Protein AF-V7FA63-F1 (afdb_monomer_lite)

Secondary structure (DSSP, 8-state):
-----TTSSHHHHHHHHHHHHHHT----S----TT-EEEEEGGGEE-TTS-B--TTS--HHHHHHHHHHH-TT--GGG-HHHHHHHH---SSHHHHHH-SGGG--SSS-HHHHHHHHTT-GGGSTTPPPTT--HHHHHHHHTT-----STT-TT--HHHHHHHHHHHHHHHHHHHHHHHHH-----B-TTSPBPTTSEEEEEEEETTEEEEEEEE-HHHHHHHHHTT-SEEEEEE-SSS-SEEEGGGGGGSHHHHTTSS-HHHHHHHHHHTTSPP-SPPPPPPPP-

Foldseek 3Di:
DDDDDPPPVVVVVVVVVVVVVVVPPDPPPDPFDFLDKDKDFQQQEAAPLLFGLACPTADQLLVQLLVCVVPVPDDLVRTSLLVCLLQQADQFSCCSLPNDPVVPPDDDDPPVCVVVVVVLPRNHGADDALQFDPVLVVCVVVVNHSDDDSRHNPDDPVSSNVRSVVSSVLLVVLLVVCVPPNQDFDQPPVSHGDLSAFEWAWEDDPPDIHTHTPHDPSNSSSCNNVPHRMDIHGQDPPGRSYHYLVCSCVRPCNVVVVDPSVSNSVSSCSSVDDDPHRRGGDDDDD

Structure (mmCIF, N/CA/C/O backbone):
data_AF-V7FA63-F1
#
_entry.id   AF-V7FA63-F1
#
loop_
_atom_site.group_PDB
_atom_site.id
_atom_site.type_symbol
_atom_site.label_atom_id
_atom_site.label_alt_id
_atom_site.label_comp_id
_atom_site.label_asym_id
_atom_site.label_entity_id
_atom_site.label_seq_id
_atom_site.pdbx_PDB_ins_code
_atom_site.Cartn_x
_atom_site.Cartn_y
_atom_site.Cartn_z
_atom_site.occupancy
_atom_site.B_iso_or_equiv
_atom_site.auth_seq_id
_atom_site.auth_comp_id
_atom_site.auth_asym_id
_atom_site.auth_atom_id
_atom_site.pdbx_PDB_model_num
ATOM 1 N N . MET A 1 1 ? 18.016 39.736 -41.577 1.00 34.84 1 MET A N 1
ATOM 2 C CA . MET A 1 1 ? 17.242 38.739 -42.343 1.00 34.84 1 MET A CA 1
ATOM 3 C C . MET A 1 1 ? 17.633 37.371 -41.789 1.00 34.84 1 MET A C 1
ATOM 5 O O . MET A 1 1 ? 18.618 36.807 -42.231 1.00 34.84 1 MET A O 1
ATOM 9 N N . TYR A 1 2 ? 16.975 36.926 -40.715 1.00 25.23 2 TYR A N 1
ATOM 10 C CA . TYR A 1 2 ? 17.249 35.639 -40.060 1.00 25.23 2 TYR A CA 1
ATOM 11 C C . TYR A 1 2 ? 16.030 34.741 -40.266 1.00 25.23 2 TYR A C 1
ATOM 13 O O . TYR A 1 2 ? 14.954 35.033 -39.744 1.00 25.23 2 TYR A O 1
ATOM 21 N N . SER A 1 3 ? 16.186 33.692 -41.073 1.00 27.16 3 SER A N 1
ATOM 22 C CA . SER A 1 3 ? 15.184 32.647 -41.259 1.00 27.16 3 SER A CA 1
ATOM 23 C C . SER A 1 3 ? 15.263 31.669 -40.089 1.00 27.16 3 SER A C 1
ATOM 25 O O . SER A 1 3 ? 16.241 30.934 -39.959 1.00 27.16 3 SER A O 1
ATOM 27 N N . TRP A 1 4 ? 14.235 31.651 -39.248 1.00 30.05 4 TRP A N 1
ATOM 28 C CA . TRP A 1 4 ? 14.017 30.561 -38.303 1.00 30.05 4 TRP A CA 1
ATOM 29 C C . TRP A 1 4 ? 13.396 29.380 -39.051 1.00 30.05 4 TRP A C 1
ATOM 31 O O . TRP A 1 4 ? 12.338 29.507 -39.671 1.00 30.05 4 TRP A O 1
ATOM 41 N N . SER A 1 5 ? 14.095 28.247 -39.031 1.00 32.41 5 SER A N 1
ATOM 42 C CA . SER A 1 5 ? 13.665 26.980 -39.609 1.00 32.41 5 SER A CA 1
ATOM 43 C C . SER A 1 5 ? 12.439 26.436 -38.866 1.00 32.41 5 SER A C 1
ATOM 45 O O . SER A 1 5 ? 12.397 26.354 -37.640 1.00 32.41 5 SER A O 1
ATOM 47 N N . ARG A 1 6 ? 11.424 26.041 -39.640 1.00 34.53 6 ARG A N 1
ATOM 48 C CA . ARG A 1 6 ? 10.152 25.438 -39.200 1.00 34.53 6 ARG A CA 1
ATOM 49 C C . ARG A 1 6 ? 10.274 23.968 -38.755 1.00 34.53 6 ARG A C 1
ATOM 51 O O . ARG A 1 6 ? 9.263 23.293 -38.621 1.00 34.53 6 ARG A O 1
ATOM 58 N N . GLU A 1 7 ? 11.479 23.456 -38.522 1.00 35.56 7 GLU A N 1
ATOM 59 C CA . GLU A 1 7 ? 11.703 22.014 -38.315 1.00 35.56 7 GLU A CA 1
ATOM 60 C C . GLU A 1 7 ? 11.683 21.570 -36.844 1.00 35.56 7 GLU A C 1
ATOM 62 O O . GLU A 1 7 ? 11.597 20.378 -36.570 1.00 35.56 7 GLU A O 1
ATOM 67 N N . TYR A 1 8 ? 11.686 22.489 -35.872 1.00 32.47 8 TYR A N 1
ATOM 68 C CA . TYR A 1 8 ? 11.732 22.102 -34.452 1.00 32.47 8 TYR A CA 1
ATOM 69 C C . TYR A 1 8 ? 10.356 21.860 -33.807 1.00 32.47 8 TYR A C 1
ATOM 71 O O . TYR A 1 8 ? 10.262 21.183 -32.782 1.00 32.47 8 TYR A O 1
ATOM 79 N N . THR A 1 9 ? 9.271 22.374 -34.395 1.00 35.75 9 THR A N 1
ATOM 80 C CA . THR A 1 9 ? 7.926 22.303 -33.798 1.00 35.75 9 THR A CA 1
ATOM 81 C C . THR A 1 9 ? 7.161 21.021 -34.128 1.00 35.75 9 THR A C 1
ATOM 83 O O . THR A 1 9 ? 6.231 20.696 -33.392 1.00 35.75 9 THR A O 1
ATOM 86 N N . SER A 1 10 ? 7.548 20.257 -35.162 1.00 35.22 10 SER A N 1
ATOM 87 C CA . SER A 1 10 ? 6.882 18.975 -35.457 1.00 35.22 10 SER A CA 1
ATOM 88 C C . SER A 1 10 ? 7.209 17.917 -34.396 1.00 35.22 10 SER A C 1
ATOM 90 O O . SER A 1 10 ? 6.308 17.237 -33.927 1.00 35.22 10 SER A O 1
ATOM 92 N N . SER A 1 11 ? 8.447 17.868 -33.884 1.00 48.62 11 SER A N 1
ATOM 93 C CA . SER A 1 11 ? 8.868 16.805 -32.953 1.00 48.62 11 SER A CA 1
ATOM 94 C C . SER A 1 11 ? 8.152 16.810 -31.594 1.00 48.62 11 SER A C 1
ATOM 96 O O . SER A 1 11 ? 8.010 15.761 -30.969 1.00 48.62 11 SER A O 1
ATOM 98 N N . LEU A 1 12 ? 7.684 17.970 -31.122 1.00 38.62 12 LEU A N 1
ATOM 99 C CA . LEU A 1 12 ? 6.959 18.093 -29.852 1.00 38.62 12 LEU A CA 1
ATOM 100 C C . LEU A 1 12 ? 5.483 17.722 -29.995 1.00 38.62 12 LEU A C 1
ATOM 102 O O . LEU A 1 12 ? 4.931 17.090 -29.098 1.00 38.62 12 LEU A O 1
ATOM 106 N N . ILE A 1 13 ? 4.864 18.073 -31.123 1.00 43.94 13 ILE A N 1
ATOM 107 C CA . ILE A 1 13 ? 3.484 17.688 -31.434 1.00 43.94 13 ILE A CA 1
ATOM 108 C C . ILE A 1 13 ? 3.435 16.196 -31.767 1.00 43.94 13 ILE A C 1
ATOM 110 O O . ILE A 1 13 ? 2.575 15.500 -31.244 1.00 43.94 13 ILE A O 1
ATOM 114 N N . ASP A 1 14 ? 4.411 15.677 -32.513 1.00 37.34 14 ASP A N 1
ATOM 115 C CA . ASP A 1 14 ? 4.523 14.250 -32.816 1.00 37.34 14 ASP A CA 1
ATOM 116 C C . ASP A 1 14 ? 4.803 13.427 -31.549 1.00 37.34 14 ASP A C 1
ATOM 118 O O . ASP A 1 14 ? 4.195 12.379 -31.365 1.00 37.34 14 ASP A O 1
ATOM 122 N N . ARG A 1 15 ? 5.623 13.915 -30.603 1.00 41.47 15 ARG A N 1
ATOM 123 C CA . ARG A 1 15 ? 5.799 13.264 -29.287 1.00 41.47 15 ARG A CA 1
ATOM 124 C C . ARG A 1 15 ? 4.559 13.361 -28.403 1.00 41.47 15 ARG A C 1
ATOM 126 O O . ARG A 1 15 ? 4.240 12.390 -27.728 1.00 41.47 15 ARG A O 1
ATOM 133 N N . ALA A 1 16 ? 3.849 14.488 -28.404 1.00 36.81 16 ALA A N 1
ATOM 134 C CA . ALA A 1 16 ? 2.607 14.641 -27.648 1.00 36.81 16 ALA A CA 1
ATOM 135 C C . ALA A 1 16 ? 1.478 13.766 -28.217 1.00 36.81 16 ALA A C 1
ATOM 137 O O . ALA A 1 16 ? 0.723 13.180 -27.447 1.00 36.81 16 ALA A O 1
ATOM 138 N N . LEU A 1 17 ? 1.399 13.621 -29.543 1.00 34.78 17 LEU A N 1
ATOM 139 C CA . LEU A 1 17 ? 0.465 12.729 -30.234 1.00 34.78 17 LEU A CA 1
ATOM 140 C C . LEU A 1 17 ? 0.872 11.255 -30.113 1.00 34.78 17 LEU A C 1
ATOM 142 O O . LEU A 1 17 ? -0.002 10.403 -30.022 1.00 34.78 17 LEU A O 1
ATOM 146 N N . TRP A 1 18 ? 2.168 10.943 -30.046 1.00 40.56 18 TRP A N 1
ATOM 147 C CA . TRP A 1 18 ? 2.668 9.589 -29.785 1.00 40.56 18 TRP A CA 1
ATOM 148 C C . TRP A 1 18 ? 2.414 9.158 -28.333 1.00 40.56 18 TRP A C 1
ATOM 150 O O . TRP A 1 18 ? 1.938 8.050 -28.096 1.00 40.56 18 TRP A O 1
ATOM 160 N N . ILE A 1 19 ? 2.616 10.064 -27.367 1.00 39.94 19 ILE A N 1
ATOM 161 C CA . ILE A 1 19 ? 2.186 9.875 -25.975 1.00 39.94 19 ILE A CA 1
ATOM 162 C C . ILE A 1 19 ? 0.659 9.722 -25.940 1.00 39.94 19 ILE A C 1
ATOM 164 O O . ILE A 1 19 ? 0.174 8.712 -25.456 1.00 39.94 19 ILE A O 1
ATOM 168 N N . ALA A 1 20 ? -0.123 10.626 -26.533 1.00 37.94 20 ALA A N 1
ATOM 169 C CA . ALA A 1 20 ? -1.585 10.501 -26.555 1.00 37.94 20 ALA A CA 1
ATOM 170 C C . ALA A 1 20 ? -2.080 9.209 -27.247 1.00 37.94 20 ALA A C 1
ATOM 172 O O . ALA A 1 20 ? -3.068 8.620 -26.813 1.00 37.94 20 ALA A O 1
ATOM 173 N N . GLY A 1 21 ? -1.373 8.735 -28.278 1.00 37.00 21 GLY A N 1
ATOM 174 C CA . GLY A 1 21 ? -1.668 7.499 -29.006 1.00 37.00 21 GLY A CA 1
ATOM 175 C C . GLY A 1 21 ? -1.418 6.223 -28.197 1.00 37.00 21 GLY A C 1
ATOM 176 O O . GLY A 1 21 ? -2.189 5.276 -28.323 1.00 37.00 21 GLY A O 1
ATOM 177 N N . LEU A 1 22 ? -0.414 6.209 -27.311 1.00 42.00 22 LEU A N 1
ATOM 178 C CA . LEU A 1 22 ? -0.185 5.120 -26.346 1.00 42.00 22 LEU A CA 1
ATOM 179 C C . LEU A 1 22 ? -1.209 5.113 -25.199 1.00 42.00 22 LEU A C 1
ATOM 181 O O . LEU A 1 22 ? -1.487 4.060 -24.633 1.00 42.00 22 LEU A O 1
ATOM 185 N N . TYR A 1 23 ? -1.799 6.265 -24.870 1.00 38.81 23 TYR A N 1
ATOM 186 C CA . TYR A 1 23 ? -2.852 6.369 -23.850 1.00 38.81 23 TYR A CA 1
ATOM 187 C C . TYR A 1 23 ? -4.256 6.037 -24.391 1.00 38.81 23 TYR A C 1
ATOM 189 O O . TYR A 1 23 ? -5.178 5.833 -23.606 1.00 38.81 23 TYR A O 1
ATOM 197 N N . LEU A 1 24 ? -4.417 5.922 -25.714 1.00 34.50 24 LEU A N 1
ATOM 198 C CA . LEU A 1 24 ? -5.642 5.482 -26.394 1.00 34.50 24 LEU A CA 1
ATOM 199 C C . LEU A 1 24 ? -5.639 3.970 -26.694 1.00 34.50 24 LEU A C 1
ATOM 201 O O . LEU A 1 24 ? -6.214 3.516 -27.686 1.00 34.50 24 LEU A O 1
ATOM 205 N N . VAL A 1 25 ? -5.025 3.156 -25.830 1.00 37.53 25 VAL A N 1
ATOM 206 C CA . VAL A 1 25 ? -5.323 1.717 -25.807 1.00 37.53 25 VAL A CA 1
ATOM 207 C C . VAL A 1 25 ? -6.789 1.574 -25.407 1.00 37.53 25 VAL A C 1
ATOM 209 O O . VAL A 1 25 ? -7.185 1.982 -24.318 1.00 37.53 25 VAL A O 1
ATOM 212 N N . ARG A 1 26 ? -7.598 1.033 -26.325 1.00 37.94 26 ARG A N 1
ATOM 213 C CA . ARG A 1 26 ? -9.026 0.741 -26.148 1.00 37.94 26 ARG A CA 1
ATOM 214 C C . ARG A 1 26 ? -9.273 0.048 -24.805 1.00 37.94 26 ARG A C 1
ATOM 216 O O . ARG A 1 26 ? -9.075 -1.157 -24.675 1.00 37.94 26 ARG A O 1
ATOM 223 N N . VAL A 1 27 ? -9.761 0.808 -23.831 1.00 39.75 27 VAL A N 1
ATOM 224 C CA . VAL A 1 27 ? -10.400 0.288 -22.622 1.00 39.75 27 VAL A CA 1
ATOM 225 C C . VAL A 1 27 ? -11.802 -0.149 -23.045 1.00 39.75 27 VAL A C 1
ATOM 227 O O . VAL A 1 27 ? -12.751 0.616 -22.950 1.00 39.75 27 VAL A O 1
ATOM 230 N N . ALA A 1 28 ? -11.915 -1.327 -23.661 1.00 32.31 28 ALA A N 1
ATOM 231 C CA . ALA A 1 28 ? -13.178 -1.783 -24.245 1.00 32.31 28 ALA A CA 1
ATOM 232 C C . ALA A 1 28 ? -14.143 -2.430 -23.235 1.00 32.31 28 ALA A C 1
ATOM 234 O O . ALA A 1 28 ? -15.279 -2.678 -23.609 1.00 32.31 28 ALA A O 1
ATOM 235 N N . ASP A 1 29 ? -13.740 -2.640 -21.975 1.00 36.41 29 ASP A N 1
ATOM 236 C CA . ASP A 1 29 ? -14.582 -3.330 -20.978 1.00 36.41 29 ASP A CA 1
ATOM 237 C C . ASP A 1 29 ? -14.767 -2.583 -19.647 1.00 36.41 29 ASP A C 1
ATOM 239 O O . ASP A 1 29 ? -15.389 -3.099 -18.721 1.00 36.41 29 ASP A O 1
ATOM 243 N N . PHE A 1 30 ? -14.301 -1.337 -19.542 1.00 41.16 30 PHE A N 1
ATOM 244 C CA . PHE A 1 30 ? -14.678 -0.460 -18.435 1.00 41.16 30 PHE A CA 1
ATOM 245 C C . PHE A 1 30 ? -14.822 0.980 -18.931 1.00 41.16 30 PHE A C 1
ATOM 247 O O . PHE A 1 30 ? -13.887 1.536 -19.502 1.00 41.16 30 PHE A O 1
ATOM 254 N N . ASP A 1 31 ? -15.952 1.619 -18.631 1.00 39.22 31 ASP A N 1
ATOM 255 C CA . ASP A 1 31 ? -16.151 3.070 -18.754 1.00 39.22 31 ASP A CA 1
ATOM 256 C C . ASP A 1 31 ? -15.291 3.850 -17.724 1.00 39.22 31 ASP A C 1
ATOM 258 O O . ASP A 1 31 ? -15.774 4.745 -17.029 1.00 39.22 31 ASP A O 1
ATOM 262 N N . THR A 1 32 ? -14.005 3.513 -17.554 1.00 48.47 32 THR A N 1
ATOM 263 C CA . THR A 1 32 ? -13.104 4.199 -16.615 1.00 48.47 32 THR A CA 1
ATOM 264 C C . THR A 1 32 ? -12.546 5.458 -17.262 1.00 48.47 32 THR A C 1
ATOM 266 O O . THR A 1 32 ? -11.397 5.532 -17.697 1.00 48.47 32 THR A O 1
ATOM 269 N N . VAL A 1 33 ? -13.377 6.491 -17.322 1.00 51.16 33 VAL A N 1
ATOM 270 C CA . VAL A 1 33 ? -12.922 7.851 -17.622 1.00 51.16 33 VAL A CA 1
ATOM 271 C C . VAL A 1 33 ? -12.116 8.350 -16.418 1.00 51.16 33 VAL A C 1
ATOM 273 O O . VAL A 1 33 ? -12.548 8.186 -15.275 1.00 51.16 33 VAL A O 1
ATOM 276 N N . LEU A 1 34 ? -10.945 8.959 -16.637 1.00 52.38 34 LEU A N 1
ATOM 277 C CA . LEU A 1 34 ? -10.234 9.702 -15.586 1.00 52.38 34 LEU A CA 1
ATOM 278 C C . LEU A 1 34 ? -11.213 10.674 -14.909 1.00 52.38 34 LEU A C 1
ATOM 280 O O . LEU A 1 34 ? -11.793 11.523 -15.577 1.00 52.38 34 LEU A O 1
ATOM 284 N N . GLY A 1 35 ? -11.429 10.525 -13.600 1.00 57.22 35 GLY A N 1
ATOM 285 C CA . GLY A 1 35 ? -12.475 11.268 -12.884 1.00 57.22 35 GLY A CA 1
ATOM 286 C C . GLY A 1 35 ? -13.732 10.468 -12.510 1.00 57.22 35 GLY A C 1
ATOM 287 O O . GLY A 1 35 ? -14.574 10.984 -11.781 1.00 57.22 35 GLY A O 1
ATOM 288 N N . SER A 1 36 ? -13.862 9.212 -12.946 1.00 70.50 36 SER A N 1
ATOM 289 C CA . SER A 1 36 ? -14.940 8.308 -12.525 1.00 70.50 36 SER A CA 1
ATOM 290 C C . SER A 1 36 ? -14.535 7.453 -11.320 1.00 70.50 36 SER A C 1
ATOM 292 O O . SER A 1 36 ? -13.381 7.041 -11.176 1.00 70.50 36 SER A O 1
ATOM 294 N N . GLN A 1 37 ? -15.500 7.197 -10.432 1.00 85.25 37 GLN A N 1
ATOM 295 C CA . GLN A 1 37 ? -15.337 6.252 -9.329 1.00 85.25 37 GLN A CA 1
ATOM 296 C C . GLN A 1 37 ? -15.729 4.842 -9.771 1.00 85.25 37 GLN A C 1
ATOM 298 O O . GLN A 1 37 ? -16.697 4.658 -10.507 1.00 85.25 37 GLN A O 1
ATOM 303 N N . PHE A 1 38 ? -15.029 3.842 -9.253 1.00 90.38 38 PHE A N 1
ATOM 304 C CA . PHE A 1 38 ? -15.338 2.434 -9.480 1.00 90.38 38 PHE A CA 1
ATOM 305 C C . PHE A 1 38 ? -15.098 1.631 -8.204 1.00 90.38 38 PHE A C 1
ATOM 307 O O . PHE A 1 38 ? -14.453 2.100 -7.264 1.00 90.38 38 PHE A O 1
ATOM 314 N N . ARG A 1 39 ? -15.673 0.428 -8.127 1.00 94.00 39 ARG A N 1
ATOM 315 C CA . ARG A 1 39 ? -15.490 -0.458 -6.973 1.00 94.00 39 ARG A CA 1
ATOM 316 C C . ARG A 1 39 ? -14.324 -1.398 -7.220 1.00 94.00 39 ARG A C 1
ATOM 318 O O . ARG A 1 39 ? -14.320 -2.116 -8.213 1.00 94.00 39 ARG A O 1
ATOM 325 N N . VAL A 1 40 ? -13.383 -1.432 -6.282 1.00 95.38 40 VAL A N 1
ATOM 326 C CA . VAL A 1 40 ? -12.248 -2.362 -6.306 1.00 95.38 40 VAL A CA 1
ATOM 327 C C . VAL A 1 40 ? -12.364 -3.384 -5.177 1.00 95.38 40 VAL A C 1
ATOM 329 O O . VAL A 1 40 ? -12.709 -2.998 -4.055 1.00 95.38 40 VAL A O 1
ATOM 332 N N . PRO A 1 41 ? -12.088 -4.677 -5.429 1.00 96.81 41 PRO A N 1
ATOM 333 C CA . PRO A 1 41 ? -11.950 -5.675 -4.372 1.00 96.81 41 PRO A CA 1
ATOM 334 C C . PRO A 1 41 ? -10.757 -5.358 -3.466 1.00 96.81 41 PRO A C 1
ATOM 336 O O . PRO A 1 41 ? -9.641 -5.191 -3.957 1.00 96.81 41 PRO A O 1
ATOM 339 N N . ILE A 1 42 ? -10.966 -5.311 -2.147 1.00 96.69 42 ILE A N 1
ATOM 340 C CA . ILE A 1 42 ? -9.894 -4.995 -1.183 1.00 96.69 42 ILE A CA 1
ATOM 341 C C . ILE A 1 42 ? -8.754 -6.018 -1.267 1.00 96.69 42 ILE A C 1
ATOM 343 O O . ILE A 1 42 ? -7.587 -5.641 -1.207 1.00 96.69 42 ILE A O 1
ATOM 347 N N . ASN A 1 43 ? -9.074 -7.295 -1.479 1.00 94.38 43 ASN A N 1
ATOM 348 C CA . ASN A 1 43 ? -8.085 -8.368 -1.613 1.00 94.38 43 ASN A CA 1
ATOM 349 C C . ASN A 1 43 ? -7.225 -8.278 -2.893 1.00 94.38 43 ASN A C 1
ATOM 351 O O . ASN A 1 43 ? -6.260 -9.023 -3.032 1.00 94.38 43 ASN A O 1
ATOM 355 N N . LYS A 1 44 ? -7.560 -7.381 -3.830 1.00 95.38 44 LYS A N 1
ATOM 356 C CA . LYS A 1 44 ? -6.731 -7.043 -4.999 1.00 95.38 44 LYS A CA 1
ATOM 357 C C . LYS A 1 44 ? -5.947 -5.740 -4.809 1.00 95.38 44 LYS A C 1
ATOM 359 O O . LYS A 1 44 ? -5.158 -5.376 -5.684 1.00 95.38 44 LYS A O 1
ATOM 364 N N . CYS A 1 45 ? -6.153 -5.034 -3.698 1.00 96.12 45 CYS A N 1
ATOM 365 C CA . CYS A 1 45 ? -5.430 -3.814 -3.374 1.00 96.12 45 CYS A CA 1
ATOM 366 C C . CYS A 1 45 ? -4.104 -4.131 -2.683 1.00 96.12 45 CYS A C 1
ATOM 368 O O . CYS A 1 45 ? -4.043 -4.926 -1.746 1.00 96.12 45 CYS A O 1
ATOM 370 N N . LEU A 1 46 ? -3.053 -3.444 -3.115 1.00 94.62 46 LEU A N 1
ATOM 371 C CA . LEU A 1 46 ? -1.682 -3.609 -2.652 1.00 94.62 46 LEU A CA 1
ATOM 372 C C . LEU A 1 46 ? -1.105 -2.242 -2.291 1.00 94.62 46 LEU A C 1
ATOM 374 O O . LEU A 1 46 ? -1.481 -1.234 -2.884 1.00 94.62 46 LEU A O 1
ATOM 378 N N . ASN A 1 47 ? -0.163 -2.176 -1.358 1.00 91.50 47 ASN A N 1
ATOM 379 C CA . ASN A 1 47 ? 0.650 -0.969 -1.214 1.00 91.50 47 ASN A CA 1
ATOM 380 C C . ASN A 1 47 ? 1.742 -0.915 -2.303 1.00 91.50 47 ASN A C 1
ATOM 382 O O . ASN A 1 47 ? 1.899 -1.831 -3.116 1.00 91.50 47 ASN A O 1
ATOM 386 N N . GLY A 1 48 ? 2.554 0.144 -2.283 1.00 88.25 48 GLY A N 1
ATOM 387 C CA . GLY A 1 48 ? 3.702 0.289 -3.183 1.00 88.25 48 GLY A CA 1
ATOM 388 C C . GLY A 1 48 ? 4.743 -0.837 -3.096 1.00 88.25 48 GLY A C 1
ATOM 389 O O . GLY A 1 48 ? 5.603 -0.911 -3.958 1.00 88.25 48 GLY A O 1
ATOM 390 N N . TYR A 1 49 ? 4.660 -1.739 -2.119 1.00 87.06 49 TYR A N 1
ATOM 391 C CA . TYR A 1 49 ? 5.593 -2.845 -1.880 1.00 87.06 49 TYR A CA 1
ATOM 392 C C . TYR A 1 49 ? 4.960 -4.222 -2.114 1.00 87.06 49 TYR A C 1
ATOM 394 O O . TYR A 1 49 ? 5.423 -5.225 -1.575 1.00 87.06 49 TYR A O 1
ATOM 402 N N . ALA A 1 50 ? 3.886 -4.264 -2.908 1.00 89.56 50 ALA A N 1
ATOM 403 C CA . ALA A 1 50 ? 3.115 -5.464 -3.219 1.00 89.56 50 ALA A CA 1
ATOM 404 C C . ALA A 1 50 ? 2.444 -6.136 -2.005 1.00 89.56 50 ALA A C 1
ATOM 406 O O . ALA A 1 50 ? 1.997 -7.270 -2.136 1.00 89.56 50 ALA A O 1
ATOM 407 N N . ILE A 1 51 ? 2.350 -5.461 -0.850 1.00 89.75 51 ILE A N 1
ATOM 408 C CA . ILE A 1 51 ? 1.724 -6.001 0.365 1.00 89.75 51 ILE A CA 1
ATOM 409 C C . ILE A 1 51 ? 0.214 -5.791 0.312 1.00 89.75 51 ILE A C 1
ATOM 411 O O . ILE A 1 51 ? -0.250 -4.650 0.206 1.00 89.75 51 ILE A O 1
ATOM 415 N N . ASP A 1 52 ? -0.538 -6.886 0.388 1.00 91.69 52 ASP A N 1
ATOM 416 C CA . ASP A 1 52 ? -1.984 -6.909 0.181 1.00 91.69 52 ASP A CA 1
ATOM 417 C C . ASP A 1 52 ? -2.785 -6.418 1.389 1.00 91.69 52 ASP A C 1
ATOM 419 O O . ASP A 1 52 ? -2.426 -6.650 2.541 1.00 91.69 52 ASP A O 1
ATOM 423 N N . PHE A 1 53 ? -3.897 -5.739 1.112 1.00 94.44 53 PHE A N 1
ATOM 424 C CA . PHE A 1 53 ? -4.816 -5.218 2.124 1.00 94.44 53 PHE A CA 1
ATOM 425 C C . PHE A 1 53 ? -5.913 -6.213 2.526 1.00 94.44 53 PHE A C 1
ATOM 427 O O . PHE A 1 53 ? -6.906 -5.789 3.121 1.00 94.44 53 PHE A O 1
ATOM 434 N N . ASP A 1 54 ? -5.777 -7.507 2.215 1.00 91.06 54 ASP A N 1
ATOM 435 C CA . ASP A 1 54 ? -6.768 -8.505 2.618 1.00 91.06 54 ASP A CA 1
ATOM 436 C C . ASP A 1 54 ? -6.984 -8.476 4.140 1.00 91.06 54 ASP A C 1
ATOM 438 O O . ASP A 1 54 ? -6.064 -8.192 4.911 1.00 91.06 54 ASP A O 1
ATOM 442 N N . ALA A 1 55 ? -8.204 -8.769 4.593 1.00 83.25 55 ALA A N 1
ATOM 443 C CA . ALA A 1 55 ? -8.535 -8.755 6.019 1.00 83.25 55 ALA A CA 1
ATOM 444 C C . ALA A 1 55 ? -7.683 -9.758 6.819 1.00 83.25 55 ALA A C 1
ATOM 446 O O . ALA A 1 55 ? -7.359 -9.525 7.986 1.00 83.25 55 ALA A O 1
ATOM 447 N N . ASN A 1 56 ? -7.268 -10.853 6.179 1.00 83.75 56 ASN A N 1
ATOM 448 C CA . ASN A 1 56 ? -6.345 -11.837 6.736 1.00 83.75 56 ASN A CA 1
ATOM 449 C C . ASN A 1 56 ? -4.906 -11.647 6.245 1.00 83.75 56 ASN A C 1
ATOM 451 O O . ASN A 1 56 ? -4.022 -12.407 6.641 1.00 83.75 56 ASN A O 1
ATOM 455 N N . GLY A 1 57 ? -4.678 -10.622 5.430 1.00 77.88 57 GLY A N 1
ATOM 456 C CA . GLY A 1 57 ? -3.423 -10.313 4.777 1.00 77.88 57 GLY A CA 1
ATOM 457 C C . GLY A 1 57 ? -2.308 -9.907 5.728 1.00 77.88 57 GLY A C 1
ATOM 458 O O . GLY A 1 57 ? -2.456 -9.793 6.955 1.00 77.88 57 GLY A O 1
ATOM 459 N N . SER A 1 58 ? -1.150 -9.682 5.120 1.00 82.81 58 SER A N 1
ATOM 460 C CA . SER A 1 58 ? 0.095 -9.391 5.824 1.00 82.81 58 SER A CA 1
ATOM 461 C C . SER A 1 58 ? 0.345 -7.886 6.010 1.00 82.81 58 SER A C 1
ATOM 463 O O . SER A 1 58 ? 1.318 -7.485 6.644 1.00 82.81 58 SER A O 1
ATOM 465 N N . ASN A 1 59 ? -0.550 -7.018 5.523 1.00 91.88 59 ASN A N 1
ATOM 466 C CA . ASN A 1 59 ? -0.365 -5.577 5.651 1.00 91.88 59 ASN A CA 1
ATOM 467 C C . ASN A 1 59 ? -0.264 -5.127 7.123 1.00 91.88 59 ASN A C 1
ATOM 469 O O . ASN A 1 59 ? -1.167 -5.407 7.917 1.00 91.88 59 ASN A O 1
ATOM 473 N N . PRO A 1 60 ? 0.800 -4.392 7.499 1.00 93.12 60 PRO A N 1
ATOM 474 C CA . PRO A 1 60 ? 1.066 -4.020 8.888 1.00 93.12 60 PRO A CA 1
ATOM 475 C C . PRO A 1 60 ? 0.005 -3.082 9.472 1.00 93.12 60 PRO A C 1
ATOM 477 O O . PRO A 1 60 ? -0.282 -3.154 10.665 1.00 93.12 60 PRO A O 1
ATOM 480 N N . GLN A 1 61 ? -0.622 -2.240 8.646 1.00 95.75 61 GLN A N 1
ATOM 481 C CA . GLN A 1 61 ? -1.709 -1.362 9.076 1.00 95.75 61 GLN A CA 1
ATOM 482 C C . GLN A 1 61 ? -2.969 -2.180 9.393 1.00 95.75 61 GLN A C 1
ATOM 484 O O . GLN A 1 61 ? -3.593 -1.969 10.430 1.00 95.75 61 GLN A O 1
ATOM 489 N N . VAL A 1 62 ? -3.310 -3.159 8.543 1.00 96.06 62 VAL A N 1
ATOM 490 C CA . VAL A 1 62 ? -4.435 -4.085 8.780 1.00 96.06 62 VAL A CA 1
ATOM 491 C C . VAL A 1 62 ? -4.155 -4.976 9.994 1.00 96.06 62 VAL A C 1
ATOM 493 O O . VAL A 1 62 ? -5.023 -5.169 10.843 1.00 96.06 62 VAL A O 1
ATOM 496 N N . ALA A 1 63 ? -2.934 -5.501 10.122 1.00 95.25 63 ALA A N 1
ATOM 497 C CA . ALA A 1 63 ? -2.506 -6.301 11.269 1.00 9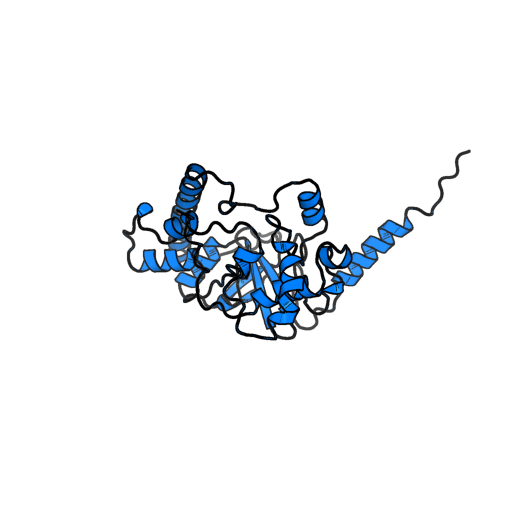5.25 63 ALA A CA 1
ATOM 498 C C . ALA A 1 63 ? -2.616 -5.528 12.590 1.00 95.25 63 ALA A C 1
ATOM 500 O O . ALA A 1 63 ? -3.181 -6.042 13.554 1.00 95.25 63 ALA A O 1
ATOM 501 N N . PHE A 1 64 ? -2.146 -4.282 12.619 1.00 96.94 64 PHE A N 1
ATOM 502 C CA . PHE A 1 64 ? -2.287 -3.426 13.790 1.00 96.94 64 PHE A CA 1
ATOM 503 C C . PHE A 1 64 ? -3.752 -3.128 14.122 1.00 96.94 64 PHE A C 1
ATOM 505 O O . PHE A 1 64 ? -4.142 -3.234 15.280 1.00 96.94 64 PHE A O 1
ATOM 512 N N . LEU A 1 65 ? -4.593 -2.814 13.135 1.00 98.12 65 LEU A N 1
ATOM 513 C CA . LEU A 1 65 ? -6.010 -2.569 13.408 1.00 98.12 65 LEU A CA 1
ATOM 514 C C . LEU A 1 65 ? -6.725 -3.816 13.936 1.00 98.12 65 LEU A C 1
ATOM 516 O O . LEU A 1 65 ? -7.548 -3.694 14.834 1.00 98.12 65 LEU A O 1
ATOM 520 N N . ARG A 1 66 ? -6.368 -5.019 13.473 1.00 96.50 66 ARG A N 1
ATOM 521 C CA . ARG A 1 66 ? -6.855 -6.272 14.078 1.00 96.50 66 ARG A CA 1
ATOM 522 C C . ARG A 1 66 ? -6.420 -6.415 15.536 1.00 96.50 66 ARG A C 1
ATOM 524 O O . ARG A 1 66 ? -7.253 -6.750 16.372 1.00 96.50 66 ARG A O 1
ATOM 531 N N . GLN A 1 67 ? -5.153 -6.118 15.843 1.00 96.94 67 GLN A N 1
ATOM 532 C CA . GLN A 1 67 ? -4.652 -6.092 17.222 1.00 96.94 67 GLN A CA 1
ATOM 533 C C . GLN A 1 67 ? -5.473 -5.115 18.076 1.00 96.94 67 GLN A C 1
ATOM 535 O O . GLN A 1 67 ? -5.982 -5.509 19.119 1.00 96.94 67 GLN A O 1
ATOM 540 N N . TYR A 1 68 ? -5.675 -3.886 17.600 1.00 98.25 68 TYR A N 1
ATOM 541 C CA . TYR A 1 68 ? -6.467 -2.863 18.287 1.00 98.25 68 TYR A CA 1
ATOM 542 C C . TYR A 1 68 ? -7.937 -3.268 18.480 1.00 98.25 68 TYR A C 1
ATOM 544 O O . TYR A 1 68 ? -8.526 -3.005 19.521 1.00 98.25 68 TYR A O 1
ATOM 552 N N . ILE A 1 69 ? -8.543 -3.945 17.502 1.00 97.50 69 ILE A N 1
ATOM 553 C CA . ILE A 1 69 ? -9.912 -4.464 17.622 1.00 97.50 69 ILE A CA 1
ATOM 554 C C . ILE A 1 69 ? -9.999 -5.534 18.712 1.00 97.50 69 ILE A C 1
ATOM 556 O O . ILE A 1 69 ? -10.969 -5.548 19.468 1.00 97.50 69 ILE A O 1
ATOM 560 N N . SER A 1 70 ? -9.006 -6.425 18.788 1.00 97.56 70 SER A N 1
ATOM 561 C CA . SER A 1 70 ? -8.957 -7.471 19.815 1.00 97.56 70 SER A CA 1
ATOM 562 C C . SER A 1 70 ? -8.623 -6.934 21.209 1.00 97.56 70 SER A C 1
ATOM 564 O O . SER A 1 70 ? -9.127 -7.458 22.198 1.00 97.56 70 SER A O 1
ATOM 566 N N . ASP A 1 71 ? -7.806 -5.882 21.279 1.00 98.06 71 ASP A N 1
ATOM 567 C CA . ASP A 1 71 ? -7.385 -5.214 22.506 1.00 98.06 71 ASP A CA 1
ATOM 568 C C . ASP A 1 71 ? -7.293 -3.693 22.278 1.00 98.06 71 ASP A C 1
ATOM 570 O O . ASP A 1 71 ? -6.242 -3.177 21.881 1.00 98.06 71 ASP A O 1
ATOM 574 N N . PRO A 1 72 ? -8.376 -2.943 22.557 1.00 97.50 72 PRO A N 1
ATOM 575 C CA . PRO A 1 72 ? -8.387 -1.488 22.410 1.00 97.50 72 PRO A CA 1
ATOM 576 C C . PRO A 1 72 ? -7.473 -0.746 23.393 1.00 97.50 72 PRO A C 1
ATOM 578 O O . PRO A 1 72 ? -7.304 0.467 23.261 1.00 97.50 72 PRO A O 1
ATOM 581 N N . SER A 1 73 ? -6.922 -1.442 24.395 1.00 97.69 73 SER A N 1
ATOM 582 C CA . SER A 1 73 ? -6.002 -0.872 25.382 1.00 97.69 73 SER A CA 1
ATOM 583 C C . SER A 1 73 ? -4.531 -0.989 24.981 1.00 97.69 73 SER A C 1
ATOM 585 O O . SER A 1 73 ? -3.676 -0.442 25.683 1.00 97.69 73 SER A O 1
ATOM 587 N N . VAL A 1 74 ? -4.243 -1.651 23.849 1.00 97.69 74 VAL A N 1
ATOM 588 C CA . VAL A 1 74 ? -2.887 -1.810 23.318 1.00 97.69 74 VAL A CA 1
ATOM 589 C C . VAL A 1 74 ? -2.172 -0.466 23.293 1.00 97.69 74 VAL A C 1
ATOM 591 O O . VAL A 1 74 ? -2.673 0.518 22.753 1.00 97.69 74 VAL A O 1
ATOM 594 N N . ARG A 1 75 ? -0.983 -0.412 23.892 1.00 98.12 75 ARG A N 1
ATOM 595 C CA . ARG A 1 75 ? -0.168 0.803 23.894 1.00 98.12 75 ARG A CA 1
ATOM 596 C C . ARG A 1 75 ? 0.678 0.868 22.634 1.00 98.12 75 ARG A C 1
ATOM 598 O O . ARG A 1 75 ? 1.023 -0.155 22.041 1.00 98.12 75 ARG A O 1
ATOM 605 N N . TYR A 1 76 ? 1.088 2.074 22.252 1.00 97.94 76 TYR A N 1
ATOM 606 C CA . TYR A 1 76 ? 1.975 2.271 21.105 1.00 97.94 76 TYR A CA 1
ATOM 607 C C . TYR A 1 76 ? 3.241 1.400 21.199 1.00 97.94 76 TYR A C 1
ATOM 609 O O . TYR A 1 76 ? 3.642 0.773 20.217 1.00 97.94 76 TYR A O 1
ATOM 617 N N . GLU A 1 77 ? 3.833 1.301 22.389 1.00 97.19 77 GLU A N 1
ATOM 618 C CA . GLU A 1 77 ? 5.060 0.547 22.644 1.00 97.19 77 GLU A CA 1
ATOM 619 C C . GLU A 1 77 ? 4.903 -0.960 22.365 1.00 97.19 77 GLU A C 1
ATOM 621 O O . GLU A 1 77 ? 5.880 -1.624 22.017 1.00 97.19 77 GLU A O 1
ATOM 626 N N . GLU A 1 78 ? 3.681 -1.482 22.455 1.00 97.19 78 GLU A N 1
ATOM 627 C CA . GLU A 1 78 ? 3.316 -2.892 22.253 1.00 97.19 78 GLU A CA 1
ATOM 628 C C . GLU A 1 78 ? 2.698 -3.149 20.869 1.00 97.19 78 GLU A C 1
ATOM 630 O O . GLU A 1 78 ? 2.379 -4.288 20.509 1.00 97.19 78 GLU A O 1
ATOM 635 N N . SER A 1 79 ? 2.519 -2.092 20.077 1.00 96.38 79 SER A N 1
ATOM 636 C CA . SER A 1 79 ? 1.806 -2.165 18.809 1.00 96.38 79 SER A CA 1
ATOM 637 C C . SER A 1 79 ? 2.609 -2.884 17.721 1.00 96.38 79 SER A C 1
ATOM 639 O O . SER A 1 79 ? 3.822 -2.702 17.564 1.00 96.38 79 SER A O 1
ATOM 641 N N . LEU A 1 80 ? 1.907 -3.673 16.902 1.00 95.12 80 LEU A N 1
ATOM 642 C CA . LEU A 1 80 ? 2.489 -4.328 15.728 1.00 95.12 80 LEU A CA 1
ATOM 643 C C . LEU A 1 80 ? 3.030 -3.315 14.715 1.00 95.12 80 LEU A C 1
ATOM 645 O O . LEU A 1 80 ? 4.040 -3.592 14.071 1.00 95.12 80 LEU A O 1
ATOM 649 N N . ILE A 1 81 ? 2.402 -2.139 14.596 1.00 93.38 81 ILE A N 1
ATOM 650 C CA . ILE A 1 81 ? 2.869 -1.097 13.677 1.00 93.38 81 ILE A CA 1
ATOM 651 C C . ILE A 1 81 ? 4.228 -0.539 14.109 1.00 93.38 81 ILE A C 1
ATOM 653 O O . ILE A 1 81 ? 5.113 -0.425 13.268 1.00 93.38 81 ILE A O 1
ATOM 657 N N . ARG A 1 82 ? 4.449 -0.286 15.409 1.00 94.38 82 ARG A N 1
ATOM 658 C CA . ARG A 1 82 ? 5.761 0.134 15.924 1.00 94.38 82 ARG A CA 1
ATOM 659 C C . ARG A 1 82 ? 6.833 -0.904 15.613 1.00 94.38 82 ARG A C 1
ATOM 661 O O . ARG A 1 82 ? 7.886 -0.549 15.094 1.00 94.38 82 ARG A O 1
ATOM 668 N N . ARG A 1 83 ? 6.557 -2.180 15.910 1.00 93.31 83 ARG A N 1
ATOM 669 C CA . ARG A 1 83 ? 7.495 -3.281 15.644 1.00 93.31 83 ARG A CA 1
ATOM 670 C C . ARG A 1 83 ? 7.837 -3.367 14.157 1.00 93.31 83 ARG A C 1
ATOM 672 O O . ARG A 1 83 ? 9.006 -3.342 13.800 1.00 93.31 83 ARG A O 1
ATOM 679 N N . PHE A 1 84 ? 6.824 -3.379 13.291 1.00 91.25 84 PHE A N 1
ATOM 680 C CA . PHE A 1 84 ? 7.032 -3.397 11.846 1.00 91.25 84 PHE A CA 1
ATOM 681 C C . PHE A 1 84 ? 7.899 -2.225 11.382 1.00 91.25 84 PHE A C 1
ATOM 683 O O . PHE A 1 84 ? 8.863 -2.426 10.657 1.00 91.25 84 PHE A O 1
ATOM 690 N N . MET A 1 85 ? 7.586 -1.005 11.817 1.00 88.81 85 MET A N 1
ATOM 691 C CA . MET A 1 85 ? 8.322 0.187 11.406 1.00 88.81 85 MET A CA 1
ATOM 692 C C . MET A 1 85 ? 9.757 0.216 11.931 1.00 88.81 85 MET A C 1
ATOM 694 O O . MET A 1 85 ? 10.616 0.803 11.274 1.00 88.81 85 MET A O 1
ATOM 698 N N . ALA A 1 86 ? 10.024 -0.373 13.099 1.00 88.69 86 ALA A N 1
ATOM 699 C CA . ALA A 1 86 ? 11.368 -0.508 13.648 1.00 88.69 86 ALA A CA 1
ATOM 700 C C . ALA A 1 86 ? 12.196 -1.520 12.845 1.00 88.69 86 ALA A C 1
ATOM 702 O O . ALA A 1 86 ? 13.327 -1.208 12.465 1.00 88.69 86 ALA A O 1
ATOM 703 N N . ASP A 1 87 ? 11.602 -2.676 12.543 1.00 87.56 87 ASP A N 1
ATOM 704 C CA . ASP A 1 87 ? 12.326 -3.821 12.003 1.00 87.56 87 ASP A CA 1
ATOM 705 C C . ASP A 1 87 ? 12.406 -3.795 10.461 1.00 87.56 87 ASP A C 1
ATOM 707 O O . ASP A 1 87 ? 13.425 -4.164 9.880 1.00 87.56 87 ASP A O 1
ATOM 711 N N . PHE A 1 88 ? 11.362 -3.333 9.765 1.00 86.44 88 PHE A N 1
ATOM 712 C CA . PHE A 1 88 ? 11.300 -3.315 8.300 1.00 86.44 88 PHE A CA 1
ATOM 713 C C . PHE A 1 88 ? 12.134 -2.165 7.713 1.00 86.44 88 PHE A C 1
ATOM 715 O O . PHE A 1 88 ? 11.652 -1.054 7.476 1.00 86.44 88 PHE A O 1
ATOM 722 N N . ARG A 1 89 ? 13.416 -2.458 7.466 1.00 83.50 89 ARG A N 1
ATOM 723 C CA . ARG A 1 89 ? 14.431 -1.542 6.914 1.00 83.50 89 ARG A CA 1
ATOM 724 C C . ARG A 1 89 ? 15.069 -2.085 5.632 1.00 83.50 89 ARG A C 1
ATOM 726 O O . ARG A 1 89 ? 16.272 -2.345 5.607 1.00 83.50 89 ARG A O 1
ATOM 733 N N . PRO A 1 90 ? 14.286 -2.280 4.562 1.00 82.19 90 PRO A N 1
ATOM 734 C CA . PRO A 1 90 ? 14.837 -2.762 3.308 1.00 82.19 90 PRO A CA 1
ATOM 735 C C . PRO A 1 90 ? 15.793 -1.722 2.717 1.00 82.19 90 PRO A C 1
ATOM 737 O O . PRO A 1 90 ? 15.509 -0.524 2.720 1.00 82.19 90 PRO A O 1
ATOM 740 N N . ARG A 1 91 ? 16.926 -2.170 2.182 1.00 79.88 91 ARG A N 1
ATOM 741 C CA . ARG A 1 91 ? 17.958 -1.290 1.605 1.00 79.88 91 ARG A CA 1
ATOM 742 C C . ARG A 1 91 ? 17.678 -0.912 0.157 1.00 79.88 91 ARG A C 1
ATOM 744 O O . ARG A 1 91 ? 18.207 0.081 -0.341 1.00 79.88 91 ARG A O 1
ATOM 751 N N . ASN A 1 92 ? 16.879 -1.719 -0.528 1.00 79.94 92 ASN A N 1
ATOM 752 C CA . ASN A 1 92 ? 16.601 -1.583 -1.947 1.00 79.94 92 ASN A CA 1
ATOM 753 C C . ASN A 1 92 ? 15.319 -2.334 -2.333 1.00 79.94 92 ASN A C 1
ATOM 755 O O . ASN A 1 92 ? 14.711 -3.027 -1.515 1.00 79.94 92 ASN A O 1
ATOM 759 N N . LEU A 1 93 ? 14.904 -2.190 -3.593 1.00 79.19 93 LEU A N 1
ATOM 760 C CA . LEU A 1 93 ? 13.667 -2.792 -4.089 1.00 79.19 93 LEU A CA 1
ATOM 761 C C . LEU A 1 93 ? 13.738 -4.328 -4.110 1.00 79.19 93 LEU A C 1
ATOM 763 O O . LEU A 1 93 ? 12.709 -4.984 -3.954 1.00 79.19 93 LEU A O 1
ATOM 767 N N . GLN A 1 94 ? 14.936 -4.906 -4.255 1.00 83.38 94 GLN A N 1
ATOM 768 C CA . GLN A 1 94 ? 15.117 -6.355 -4.194 1.00 83.38 94 GLN A CA 1
ATOM 769 C C . GLN A 1 94 ? 14.716 -6.921 -2.833 1.00 83.38 94 GLN A C 1
ATOM 771 O O . GLN A 1 94 ? 13.924 -7.856 -2.790 1.00 83.38 94 GLN A O 1
ATOM 776 N N . GLU A 1 95 ? 15.207 -6.337 -1.740 1.00 83.06 95 GLU A N 1
ATOM 777 C CA . GLU A 1 95 ? 14.864 -6.790 -0.387 1.00 83.06 95 GLU A CA 1
ATOM 778 C C . GLU A 1 95 ? 13.374 -6.621 -0.088 1.00 83.06 95 GLU A C 1
ATOM 780 O O . GLU A 1 95 ? 12.760 -7.515 0.491 1.00 83.06 95 GLU A O 1
ATOM 785 N N . VAL A 1 96 ? 12.779 -5.506 -0.528 1.00 83.38 96 VAL A N 1
ATOM 786 C CA . VAL A 1 96 ? 11.337 -5.261 -0.382 1.00 83.38 96 VAL A CA 1
ATOM 787 C C . VAL A 1 96 ? 10.519 -6.349 -1.072 1.00 83.38 96 VAL A C 1
ATOM 789 O O . VAL A 1 96 ? 9.613 -6.928 -0.477 1.00 83.38 96 VAL A O 1
ATOM 792 N N . LEU A 1 97 ? 10.791 -6.570 -2.359 1.00 84.00 97 LEU A N 1
ATOM 793 C CA . LEU A 1 97 ? 9.918 -7.360 -3.216 1.00 84.00 97 LEU A CA 1
ATOM 794 C C . LEU A 1 97 ? 10.238 -8.849 -3.154 1.00 84.00 97 LEU A C 1
ATOM 796 O O . LEU A 1 97 ? 9.330 -9.665 -3.277 1.00 84.00 97 LEU A O 1
ATOM 800 N N . PHE A 1 98 ? 11.498 -9.221 -2.968 1.00 82.81 98 PHE A N 1
ATOM 801 C CA . PHE A 1 98 ? 11.960 -10.601 -3.101 1.00 82.81 98 PHE A CA 1
ATOM 802 C C . PHE A 1 98 ? 12.661 -11.142 -1.852 1.00 82.81 98 PHE A C 1
ATOM 804 O O . PHE A 1 98 ? 13.106 -12.284 -1.883 1.00 82.81 98 PHE A O 1
ATOM 811 N N . GLY A 1 99 ? 12.749 -10.367 -0.767 1.00 77.88 99 GLY A N 1
ATOM 812 C CA . GLY A 1 99 ? 13.470 -10.779 0.435 1.00 77.88 99 GLY A CA 1
ATOM 813 C C . GLY A 1 99 ? 14.985 -10.836 0.221 1.00 77.88 99 GLY A C 1
ATOM 814 O O . GLY A 1 99 ? 15.532 -10.229 -0.707 1.00 77.88 99 GLY A O 1
ATOM 815 N N . GLN A 1 100 ? 15.684 -11.546 1.108 1.00 65.94 100 GLN A N 1
ATOM 816 C CA . GLN A 1 100 ? 17.117 -11.772 0.945 1.00 65.94 100 GLN A CA 1
ATOM 817 C C . GLN A 1 100 ? 17.386 -12.857 -0.104 1.00 65.94 100 GLN A C 1
ATOM 819 O O . GLN A 1 100 ? 16.601 -13.774 -0.316 1.00 65.94 100 GLN A O 1
ATOM 824 N N . GLN A 1 101 ? 18.526 -12.725 -0.778 1.00 53.84 101 GLN A N 1
ATOM 825 C CA . GLN A 1 101 ? 18.937 -13.494 -1.957 1.00 53.84 101 GLN A CA 1
ATOM 826 C C . GLN A 1 101 ? 19.019 -15.022 -1.736 1.00 53.84 101 GLN A C 1
ATOM 828 O O . GLN A 1 101 ? 19.197 -15.759 -2.700 1.00 53.84 101 GLN A O 1
ATOM 833 N N . THR A 1 102 ? 18.894 -15.498 -0.495 1.00 45.59 102 THR A N 1
ATOM 834 C CA . THR A 1 102 ? 19.026 -16.906 -0.096 1.00 45.59 102 THR A CA 1
ATOM 835 C C . THR A 1 102 ? 17.777 -17.752 -0.331 1.00 45.59 102 THR A C 1
ATOM 837 O O . THR A 1 102 ? 17.901 -18.965 -0.409 1.00 45.59 102 THR A O 1
ATOM 840 N N . ASP A 1 103 ? 16.599 -17.150 -0.512 1.00 44.56 103 ASP A N 1
ATOM 841 C CA . ASP A 1 103 ? 15.335 -17.904 -0.642 1.00 44.56 103 ASP A CA 1
ATOM 842 C C . ASP A 1 103 ? 14.995 -18.254 -2.110 1.00 44.56 103 ASP A C 1
ATOM 844 O O . ASP A 1 103 ? 13.852 -18.533 -2.465 1.00 44.56 103 ASP A O 1
ATOM 848 N N . TYR A 1 104 ? 15.992 -18.192 -2.997 1.00 48.88 104 TYR A N 1
ATOM 849 C CA . TYR A 1 104 ? 15.847 -18.266 -4.458 1.00 48.88 104 TYR A CA 1
ATOM 850 C C . TYR A 1 104 ? 15.953 -19.685 -5.045 1.00 48.88 104 TYR A C 1
ATOM 852 O O . TYR A 1 104 ? 16.054 -19.825 -6.266 1.00 48.88 104 TYR A O 1
ATOM 860 N N . GLU A 1 105 ? 15.970 -20.732 -4.218 1.00 42.88 105 GLU A N 1
ATOM 861 C CA . GLU A 1 105 ? 16.381 -22.064 -4.681 1.00 42.88 105 GLU A CA 1
ATOM 862 C C . GLU A 1 105 ? 15.329 -22.852 -5.475 1.00 42.88 105 GLU A C 1
ATOM 864 O O . GLU A 1 105 ? 15.727 -23.728 -6.239 1.00 42.88 105 GLU A O 1
ATOM 869 N N . ASP A 1 106 ? 14.032 -22.538 -5.405 1.00 43.38 106 ASP A N 1
ATOM 870 C CA . ASP A 1 106 ? 13.043 -23.579 -5.743 1.00 43.38 106 ASP A CA 1
ATOM 871 C C . ASP A 1 106 ? 12.333 -23.519 -7.098 1.00 43.38 106 ASP A C 1
ATOM 873 O O . ASP A 1 106 ? 11.659 -24.482 -7.440 1.00 43.38 106 ASP A O 1
ATOM 877 N N . ASP A 1 107 ? 12.519 -22.503 -7.944 1.00 42.38 107 ASP A N 1
ATOM 878 C CA . ASP A 1 107 ? 11.872 -22.528 -9.264 1.00 42.38 107 ASP A CA 1
ATOM 879 C C . ASP A 1 107 ? 12.783 -22.017 -10.387 1.00 42.38 107 ASP A C 1
ATOM 881 O O . ASP A 1 107 ? 12.963 -20.820 -10.607 1.00 42.38 107 ASP A O 1
ATOM 885 N N . CYS A 1 108 ? 13.282 -22.991 -11.157 1.00 39.47 108 CYS A N 1
ATOM 886 C CA . CYS A 1 108 ? 14.010 -22.893 -12.429 1.00 39.47 108 CYS A CA 1
ATOM 887 C C . CYS A 1 108 ? 15.522 -22.595 -12.355 1.00 39.47 108 CYS A C 1
ATOM 889 O O . CYS A 1 108 ? 15.960 -21.453 -12.367 1.00 39.47 108 CYS A O 1
ATOM 891 N N . LYS A 1 109 ? 16.339 -23.657 -12.470 1.00 41.59 109 LYS A N 1
ATOM 892 C CA . LYS A 1 109 ? 17.732 -23.629 -12.979 1.00 41.59 109 LYS A CA 1
ATOM 893 C C . LYS A 1 109 ? 18.622 -22.527 -12.369 1.00 41.59 109 LYS A C 1
ATOM 895 O O . LYS A 1 109 ? 19.134 -21.653 -13.071 1.00 41.59 109 LYS A O 1
ATOM 900 N N . ALA A 1 110 ? 18.875 -22.635 -11.066 1.00 42.34 110 ALA A N 1
ATOM 901 C CA . ALA A 1 110 ? 19.714 -21.722 -10.285 1.00 42.34 110 ALA A CA 1
ATOM 902 C C . ALA A 1 110 ? 21.131 -21.464 -10.861 1.00 42.34 110 ALA A C 1
ATOM 904 O O . ALA A 1 110 ? 21.709 -20.408 -10.615 1.00 42.34 110 ALA A O 1
ATOM 905 N N . SER A 1 111 ? 21.684 -22.349 -11.702 1.00 40.41 111 SER A N 1
ATOM 906 C CA . SER A 1 111 ? 23.041 -22.189 -12.250 1.00 40.41 111 SER A CA 1
ATOM 907 C C . SER A 1 111 ? 23.175 -21.205 -13.424 1.00 40.41 111 SER A C 1
ATOM 909 O O . SER A 1 111 ? 24.278 -20.733 -13.681 1.00 40.41 111 SER A O 1
ATOM 911 N N . GLN A 1 112 ? 22.089 -20.838 -14.119 1.00 42.56 112 GLN A N 1
ATOM 912 C CA . GLN A 1 112 ? 22.123 -19.784 -15.156 1.00 42.56 112 GLN A CA 1
ATOM 913 C C . GLN A 1 112 ? 21.680 -18.411 -14.626 1.00 42.56 112 GLN A C 1
ATOM 915 O O . GLN A 1 112 ? 21.990 -17.383 -15.224 1.00 42.56 112 GLN A O 1
ATOM 920 N N . LEU A 1 113 ? 21.001 -18.378 -13.475 1.00 42.84 113 LEU A N 1
ATOM 921 C CA . LEU A 1 113 ? 20.500 -17.152 -12.851 1.00 42.84 113 LEU A CA 1
ATOM 922 C C . LEU A 1 113 ? 21.555 -16.418 -12.021 1.00 42.84 113 LEU A C 1
ATOM 924 O O . LEU A 1 113 ? 21.445 -15.206 -11.854 1.00 42.84 113 LEU A O 1
ATOM 928 N N . GLN A 1 114 ? 22.603 -17.099 -11.552 1.00 42.31 114 GLN A N 1
ATOM 929 C CA . GLN A 1 114 ? 23.636 -16.474 -10.718 1.00 42.31 114 GLN A CA 1
ATOM 930 C C . GLN A 1 114 ? 24.336 -15.289 -11.415 1.00 42.31 114 GLN A C 1
ATOM 932 O O . GLN A 1 114 ? 24.732 -14.339 -10.744 1.00 42.31 114 GLN A O 1
ATOM 937 N N . HIS A 1 115 ? 24.403 -15.288 -12.754 1.00 41.88 115 HIS A N 1
ATOM 938 C CA . HIS A 1 115 ? 24.907 -14.153 -13.538 1.00 41.88 115 HIS A CA 1
ATOM 939 C C . HIS A 1 115 ? 23.891 -13.018 -13.746 1.00 41.88 115 HIS A C 1
ATOM 941 O O . HIS A 1 115 ? 24.298 -11.867 -13.879 1.00 41.88 115 HIS A O 1
ATOM 947 N N . TYR A 1 116 ? 22.586 -13.301 -13.716 1.00 42.12 116 TYR A N 1
ATOM 948 C CA . TYR A 1 116 ? 21.537 -12.285 -13.874 1.00 42.12 116 TYR A CA 1
ATOM 949 C C . TYR A 1 116 ? 21.178 -11.586 -12.557 1.00 42.12 116 TYR A C 1
ATOM 951 O O . TYR A 1 116 ? 20.800 -10.416 -12.564 1.00 42.12 116 TYR A O 1
ATOM 959 N N . VAL A 1 117 ? 21.317 -12.268 -11.413 1.00 44.81 117 VAL A N 1
ATOM 960 C CA . VAL A 1 117 ? 21.040 -11.668 -10.096 1.00 44.81 117 VAL A CA 1
ATOM 961 C C . VAL A 1 117 ? 22.137 -10.670 -9.691 1.00 44.81 117 VAL A C 1
ATOM 963 O O . VAL A 1 117 ? 21.829 -9.664 -9.060 1.00 44.81 117 VAL A O 1
ATOM 966 N N . SER A 1 118 ? 23.392 -10.853 -10.127 1.00 43.75 118 SER A N 1
ATOM 967 C CA . SER A 1 118 ? 24.452 -9.847 -9.923 1.00 43.75 118 SER A CA 1
ATOM 968 C C . SER A 1 118 ? 24.278 -8.580 -10.771 1.00 43.75 118 SER A C 1
ATOM 970 O O . SER A 1 118 ? 24.877 -7.557 -10.453 1.00 43.75 118 SER A O 1
ATOM 972 N N . SER A 1 119 ? 23.462 -8.625 -11.831 1.00 43.97 119 SER A N 1
ATOM 973 C CA . SER A 1 119 ? 23.143 -7.477 -12.695 1.00 43.97 119 SER A CA 1
ATOM 974 C C . SER A 1 119 ? 21.779 -6.843 -12.395 1.00 43.97 119 SER A C 1
ATOM 976 O O . SER A 1 119 ? 21.317 -5.987 -13.147 1.00 43.97 119 SER A O 1
ATOM 978 N N . LEU A 1 120 ? 21.106 -7.258 -11.317 1.00 50.22 120 LEU A N 1
ATOM 979 C CA . LEU A 1 120 ? 19.874 -6.631 -10.856 1.00 50.22 120 LEU A CA 1
ATOM 980 C C . LEU A 1 120 ? 20.184 -5.222 -10.333 1.00 50.22 120 LEU A C 1
ATOM 982 O O . LEU A 1 120 ? 20.550 -5.031 -9.172 1.00 50.22 120 LEU A O 1
ATOM 986 N N . ASP A 1 121 ? 19.985 -4.213 -11.180 1.00 57.16 121 ASP A N 1
ATOM 987 C CA . ASP A 1 121 ? 20.151 -2.800 -10.807 1.00 57.16 121 ASP A CA 1
ATOM 988 C C . ASP A 1 121 ? 19.159 -2.374 -9.693 1.00 57.16 121 ASP A C 1
ATOM 990 O O . ASP A 1 121 ? 19.322 -1.337 -9.059 1.00 57.16 121 ASP A O 1
ATOM 994 N N . ILE A 1 122 ? 18.179 -3.231 -9.352 1.00 53.53 122 ILE A N 1
ATOM 995 C CA . ILE A 1 122 ? 17.291 -3.107 -8.176 1.00 53.53 1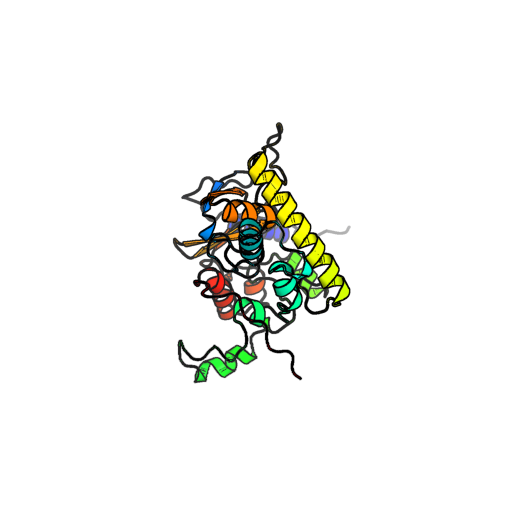22 ILE A CA 1
ATOM 996 C C . ILE A 1 122 ? 17.989 -3.305 -6.827 1.00 53.53 122 ILE A C 1
ATOM 998 O O . ILE A 1 122 ? 17.345 -3.158 -5.789 1.00 53.53 122 ILE A O 1
ATOM 1002 N N . THR A 1 123 ? 19.285 -3.621 -6.832 1.00 55.09 123 THR A N 1
ATOM 1003 C CA . THR A 1 123 ? 20.153 -3.539 -5.652 1.00 55.09 123 THR A CA 1
ATOM 1004 C C . THR A 1 123 ? 20.529 -2.097 -5.310 1.00 55.09 123 THR A C 1
ATOM 1006 O O . THR A 1 123 ? 20.886 -1.823 -4.158 1.00 55.09 123 THR A O 1
ATOM 1009 N N . ARG A 1 124 ? 20.398 -1.159 -6.266 1.00 61.84 124 ARG A N 1
ATOM 1010 C CA . ARG A 1 124 ? 20.564 0.271 -6.000 1.00 61.84 124 ARG A CA 1
ATOM 1011 C C . ARG A 1 124 ? 19.462 0.766 -5.062 1.00 61.84 124 ARG A C 1
ATOM 1013 O O . ARG A 1 124 ? 18.314 0.326 -5.176 1.00 61.84 124 ARG A O 1
ATOM 1020 N N . PRO A 1 125 ? 19.773 1.714 -4.163 1.00 61.56 125 PRO A N 1
ATOM 1021 C CA . PRO A 1 125 ? 18.770 2.296 -3.288 1.00 61.56 125 PRO A CA 1
ATOM 1022 C C . PRO A 1 125 ? 17.646 2.938 -4.112 1.00 61.56 125 PRO A C 1
ATOM 1024 O O . PRO A 1 125 ? 17.846 3.965 -4.758 1.00 61.56 125 PRO A O 1
ATOM 1027 N N . PHE A 1 126 ? 16.465 2.319 -4.052 1.00 64.94 126 PHE A N 1
ATOM 1028 C CA . PHE A 1 126 ? 15.177 2.883 -4.470 1.00 64.94 126 PHE A CA 1
ATOM 1029 C C . PHE A 1 126 ? 15.154 3.418 -5.895 1.00 64.94 126 PHE A C 1
ATOM 1031 O O . PHE A 1 126 ? 14.815 4.581 -6.133 1.00 64.94 126 PHE A O 1
ATOM 1038 N N . LEU A 1 127 ? 15.479 2.531 -6.839 1.00 74.25 127 LEU A N 1
ATOM 1039 C CA . LEU A 1 127 ? 15.076 2.730 -8.224 1.00 74.25 127 LEU A CA 1
ATOM 1040 C C . LEU A 1 127 ? 13.573 3.054 -8.300 1.00 74.25 127 LEU A C 1
ATOM 1042 O O . LEU A 1 127 ? 12.783 2.494 -7.529 1.00 74.25 127 LEU A O 1
ATOM 1046 N N . PRO A 1 128 ? 13.173 3.940 -9.227 1.00 81.81 128 PRO A N 1
ATOM 1047 C CA . PRO A 1 128 ? 11.767 4.133 -9.542 1.00 81.81 128 PRO A CA 1
ATOM 1048 C C . PRO A 1 128 ? 11.152 2.807 -10.012 1.00 81.81 128 PRO A C 1
ATOM 1050 O O . PRO A 1 128 ? 11.859 1.928 -10.502 1.00 81.81 128 PRO A O 1
ATOM 1053 N N . MET A 1 129 ? 9.837 2.647 -9.875 1.00 87.94 129 MET A N 1
ATOM 1054 C CA . MET A 1 129 ? 9.170 1.428 -10.335 1.00 87.94 129 MET A CA 1
ATOM 1055 C C . MET A 1 129 ? 9.331 1.251 -11.856 1.00 87.94 129 MET A C 1
ATOM 1057 O O . MET A 1 129 ? 9.469 2.244 -12.575 1.00 87.94 129 MET A O 1
ATOM 1061 N N . PRO A 1 130 ? 9.231 0.015 -12.389 1.00 88.75 130 PRO A N 1
ATOM 1062 C CA . PRO A 1 130 ? 9.287 -0.243 -13.831 1.00 88.75 130 PRO A CA 1
ATOM 1063 C C . PRO A 1 130 ? 8.249 0.520 -14.670 1.00 88.75 130 PRO A C 1
ATOM 1065 O O . PRO A 1 130 ? 8.368 0.606 -15.882 1.00 88.75 130 PRO A O 1
ATOM 1068 N N . TRP A 1 131 ? 7.211 1.058 -14.043 1.00 89.62 131 TRP A N 1
ATOM 1069 C CA . TRP A 1 131 ? 6.170 1.869 -14.676 1.00 89.62 131 TRP A CA 1
ATOM 1070 C C . TRP A 1 131 ? 6.173 3.313 -14.167 1.00 89.62 131 TRP A C 1
ATOM 1072 O O . TRP A 1 131 ? 5.161 4.005 -14.233 1.00 89.62 131 TRP A O 1
ATOM 1082 N N . SER A 1 132 ? 7.288 3.783 -13.611 1.00 87.25 132 SER A N 1
ATOM 1083 C CA . SER A 1 132 ? 7.415 5.179 -13.216 1.00 87.25 132 SER A CA 1
ATOM 1084 C C . SER A 1 132 ? 7.439 6.112 -14.423 1.00 87.25 132 SER A C 1
ATOM 1086 O O . SER A 1 132 ? 7.911 5.789 -15.515 1.00 87.25 132 SER A O 1
ATOM 1088 N N . THR A 1 133 ? 6.925 7.309 -14.191 1.00 85.81 133 THR A N 1
ATOM 1089 C CA . THR A 1 133 ? 6.818 8.389 -15.165 1.00 85.81 133 THR A CA 1
ATOM 1090 C C . THR A 1 133 ? 8.179 9.027 -15.469 1.00 85.81 133 THR A C 1
ATOM 1092 O O . THR A 1 133 ? 9.074 9.014 -14.620 1.00 85.81 133 THR A O 1
ATOM 1095 N N . PRO A 1 134 ? 8.344 9.697 -16.626 1.00 83.12 134 PRO A N 1
ATOM 1096 C CA . PRO A 1 134 ? 9.579 10.418 -16.947 1.00 83.12 134 PRO A CA 1
ATOM 1097 C C . PRO A 1 134 ? 10.000 11.458 -15.896 1.00 83.12 134 PRO A C 1
ATOM 1099 O O . PRO A 1 134 ? 11.192 11.685 -15.683 1.00 83.12 134 PRO A O 1
ATOM 1102 N N . SER A 1 135 ? 9.043 12.086 -15.205 1.00 82.69 135 SER A N 1
ATOM 1103 C CA . SER A 1 135 ? 9.343 13.050 -14.141 1.00 82.69 135 SER A CA 1
ATOM 1104 C C . SER A 1 135 ? 9.949 12.371 -12.909 1.00 82.69 135 SER A C 1
ATOM 1106 O O . SER A 1 135 ? 10.912 12.889 -12.343 1.00 82.69 135 SER A O 1
ATOM 1108 N N . GLU A 1 136 ? 9.457 11.192 -12.524 1.00 80.94 136 GLU A N 1
ATOM 1109 C CA . GLU A 1 136 ? 10.036 10.377 -11.450 1.00 80.94 136 GLU A CA 1
ATOM 1110 C C . GLU A 1 136 ? 11.444 9.888 -11.811 1.00 80.94 136 GLU A C 1
ATOM 1112 O O . GLU A 1 136 ? 12.351 9.974 -10.982 1.00 80.94 136 GLU A O 1
ATOM 1117 N N . ILE A 1 137 ? 11.661 9.474 -13.064 1.00 78.75 137 ILE A N 1
ATOM 1118 C CA . ILE A 1 137 ? 12.990 9.103 -13.579 1.00 78.75 137 ILE A CA 1
ATOM 1119 C C . ILE A 1 137 ? 13.951 10.290 -13.500 1.00 78.75 137 ILE A C 1
ATOM 1121 O O . ILE A 1 137 ? 15.083 10.153 -13.037 1.00 78.75 137 ILE A O 1
ATOM 1125 N N . SER A 1 138 ? 13.508 11.469 -13.942 1.00 80.69 138 SER A N 1
ATOM 1126 C CA . SER A 1 138 ? 14.319 12.687 -13.917 1.00 80.69 138 SER A CA 1
ATOM 1127 C C . SER A 1 138 ? 14.721 13.063 -12.491 1.00 80.69 138 SER A C 1
ATOM 1129 O O . SER A 1 138 ? 15.891 13.341 -12.234 1.00 80.69 138 SER A O 1
ATOM 1131 N N . ARG A 1 139 ? 13.785 12.980 -11.535 1.00 78.31 139 ARG A N 1
ATOM 1132 C CA . ARG A 1 139 ? 14.077 13.190 -10.109 1.00 78.31 139 ARG A CA 1
ATOM 1133 C C . ARG A 1 139 ? 15.113 12.194 -9.594 1.00 78.31 139 ARG A C 1
ATOM 1135 O O . ARG A 1 139 ? 16.085 12.614 -8.972 1.00 78.31 139 ARG A O 1
ATOM 1142 N N . TYR A 1 140 ? 14.943 10.909 -9.902 1.00 75.88 140 TYR A N 1
ATOM 1143 C CA . TYR A 1 140 ? 15.909 9.877 -9.532 1.00 75.88 140 TYR A CA 1
ATOM 1144 C C . TYR A 1 140 ? 17.313 10.180 -10.084 1.00 75.88 140 TYR A C 1
ATOM 1146 O O . TYR A 1 140 ? 18.287 10.161 -9.334 1.00 75.88 140 TYR A O 1
ATOM 1154 N N . ARG A 1 141 ? 17.426 10.547 -11.369 1.00 77.06 141 ARG A N 1
ATOM 1155 C CA . ARG A 1 141 ? 18.706 10.911 -12.012 1.00 77.06 141 ARG A CA 1
ATOM 1156 C C . ARG A 1 141 ? 19.368 12.141 -11.386 1.00 77.06 141 ARG A C 1
ATOM 1158 O O . ARG A 1 141 ? 20.589 12.240 -11.389 1.00 77.06 141 ARG A O 1
ATOM 1165 N N . GLN A 1 142 ? 18.582 13.055 -10.823 1.00 78.44 142 GLN A N 1
ATOM 1166 C CA . GLN A 1 142 ? 19.075 14.217 -10.073 1.00 78.44 142 GLN A CA 1
ATOM 1167 C C . GLN A 1 142 ? 19.512 13.866 -8.638 1.00 78.44 142 GLN A C 1
ATOM 1169 O O . GLN A 1 142 ? 19.834 14.760 -7.859 1.00 78.44 142 GLN A O 1
ATOM 1174 N N . GLY A 1 143 ? 19.498 12.583 -8.258 1.00 68.50 143 GLY A N 1
ATOM 1175 C CA . GLY A 1 143 ? 19.805 12.134 -6.900 1.00 68.50 143 GLY A CA 1
ATOM 1176 C C . GLY A 1 143 ? 18.706 12.458 -5.886 1.00 68.50 143 GLY A C 1
ATOM 1177 O O . GLY A 1 143 ? 18.907 12.283 -4.683 1.00 68.50 143 GLY A O 1
ATOM 1178 N N . LEU A 1 144 ? 17.533 12.918 -6.340 1.00 61.66 144 LEU A N 1
ATOM 1179 C CA . LEU A 1 144 ? 16.386 13.119 -5.464 1.00 61.66 144 LEU A CA 1
ATOM 1180 C C . LEU A 1 144 ? 15.802 11.747 -5.138 1.00 61.66 144 LEU A C 1
ATOM 1182 O O . LEU A 1 144 ? 15.371 11.010 -6.026 1.00 61.66 144 LEU A O 1
ATOM 1186 N N . LYS A 1 145 ? 15.782 11.403 -3.849 1.00 56.97 145 LYS A N 1
ATOM 1187 C CA . LYS A 1 145 ? 15.241 10.125 -3.384 1.00 56.97 145 LYS A CA 1
ATOM 1188 C C . LYS A 1 145 ? 13.777 9.989 -3.811 1.00 56.97 145 LYS A C 1
ATOM 1190 O O . LYS A 1 145 ? 12.969 10.888 -3.578 1.00 56.97 145 LYS A O 1
ATOM 1195 N N . ALA A 1 146 ? 13.449 8.850 -4.421 1.00 50.41 146 ALA A N 1
ATOM 1196 C CA . ALA A 1 146 ? 12.081 8.491 -4.801 1.00 50.41 146 ALA A CA 1
ATOM 1197 C C . ALA A 1 146 ? 11.211 8.113 -3.586 1.00 50.41 146 ALA A C 1
ATOM 1199 O O . ALA A 1 146 ? 9.985 8.139 -3.665 1.00 50.41 146 ALA A O 1
ATOM 1200 N N . LEU A 1 147 ? 11.835 7.786 -2.450 1.00 49.91 147 LEU A N 1
ATOM 1201 C CA . LEU A 1 147 ? 11.133 7.482 -1.208 1.00 49.91 147 LEU A CA 1
ATOM 1202 C C . LEU A 1 147 ? 10.448 8.726 -0.645 1.00 49.91 147 LEU A C 1
ATOM 1204 O O . LEU A 1 147 ? 11.081 9.601 -0.057 1.00 49.91 147 LEU A O 1
ATOM 1208 N N . ASN A 1 148 ? 9.126 8.732 -0.746 1.00 44.25 148 ASN A N 1
ATOM 1209 C CA . ASN A 1 148 ? 8.294 9.441 0.205 1.00 44.25 148 ASN A CA 1
ATOM 1210 C C . ASN A 1 148 ? 8.082 8.532 1.424 1.00 44.25 148 ASN A C 1
ATOM 1212 O O . ASN A 1 148 ? 7.527 7.441 1.298 1.00 44.25 148 ASN A O 1
ATOM 1216 N N . GLY A 1 149 ? 8.472 9.003 2.608 1.00 51.25 149 GLY A N 1
ATOM 1217 C CA . GLY A 1 149 ? 7.959 8.482 3.873 1.00 51.25 149 GLY A CA 1
ATOM 1218 C C . GLY A 1 149 ? 8.908 7.636 4.722 1.00 51.25 149 GLY A C 1
ATOM 1219 O O . GLY A 1 149 ? 10.055 7.343 4.395 1.00 51.25 149 GLY A O 1
ATOM 1220 N N . SER A 1 150 ? 8.358 7.269 5.871 1.00 49.56 150 SER A N 1
ATOM 1221 C CA . SER A 1 150 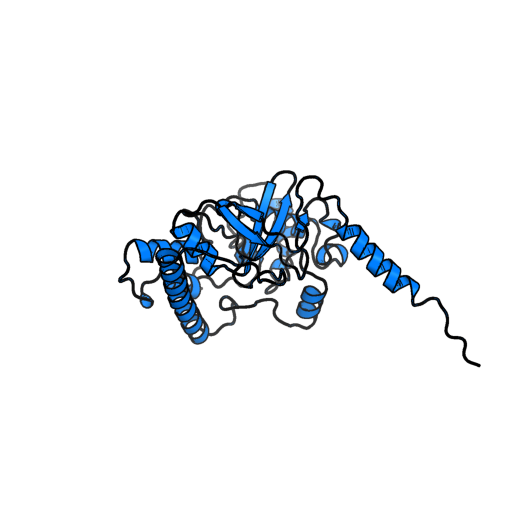? 8.964 6.825 7.130 1.00 49.56 150 SER A CA 1
ATOM 1222 C C . SER A 1 150 ? 9.678 5.461 7.102 1.00 49.56 150 SER A C 1
ATOM 1224 O O . SER A 1 150 ? 10.039 4.917 8.145 1.00 49.56 150 SER A O 1
ATOM 1226 N N . LEU A 1 151 ? 9.881 4.907 5.905 1.00 58.69 151 LEU A N 1
ATOM 1227 C CA . LEU A 1 151 ? 10.515 3.611 5.641 1.00 58.69 151 LEU A CA 1
ATOM 1228 C C . LEU A 1 151 ? 11.829 3.740 4.858 1.00 58.69 151 LEU A C 1
ATOM 1230 O O . LEU A 1 151 ? 12.399 2.731 4.451 1.00 58.69 151 LEU A O 1
ATOM 1234 N N . ALA A 1 152 ? 12.330 4.962 4.655 1.00 63.22 152 ALA A N 1
ATOM 1235 C CA . ALA A 1 152 ? 13.660 5.146 4.096 1.00 63.22 152 ALA A CA 1
ATOM 1236 C C . ALA A 1 152 ? 14.728 4.518 5.024 1.00 63.22 152 ALA A C 1
ATOM 1238 O O . ALA A 1 152 ? 14.654 4.685 6.247 1.00 63.22 152 ALA A O 1
ATOM 1239 N N . PRO A 1 153 ? 15.705 3.769 4.480 1.00 64.38 153 PRO A N 1
ATOM 1240 C CA . PRO A 1 153 ? 16.632 2.979 5.289 1.00 64.38 153 PRO A CA 1
ATOM 1241 C C . PRO A 1 153 ? 17.657 3.834 6.027 1.00 64.38 153 PRO A C 1
ATOM 1243 O O . PRO A 1 153 ? 18.262 3.359 6.980 1.00 64.38 153 PRO A O 1
ATOM 1246 N N . ASP A 1 154 ? 17.850 5.084 5.608 1.00 68.56 154 ASP A N 1
ATOM 1247 C CA . ASP A 1 154 ? 18.781 6.024 6.229 1.00 68.56 154 ASP A CA 1
ATOM 1248 C C . ASP A 1 154 ? 18.130 6.938 7.280 1.00 68.56 154 ASP A C 1
ATOM 1250 O O . ASP A 1 154 ? 18.770 7.865 7.775 1.00 68.56 154 ASP A O 1
ATOM 1254 N N . LEU A 1 155 ? 16.865 6.699 7.639 1.00 74.31 155 LEU A N 1
ATOM 1255 C CA . LEU A 1 155 ? 16.216 7.462 8.703 1.00 74.31 155 LEU A CA 1
ATOM 1256 C C . LEU A 1 155 ? 16.807 7.102 10.065 1.00 74.31 155 LEU A C 1
ATOM 1258 O O . LEU A 1 155 ? 16.977 5.930 10.402 1.00 74.31 155 LEU A O 1
ATOM 1262 N N . SER A 1 156 ? 17.061 8.124 10.885 1.00 84.38 156 SER A N 1
ATOM 1263 C CA . SER A 1 156 ? 17.491 7.910 12.264 1.00 84.38 156 SER A CA 1
ATOM 1264 C C . SER A 1 156 ? 16.405 7.172 13.065 1.00 84.38 156 SER A C 1
ATOM 1266 O O . SER A 1 156 ? 15.211 7.398 12.834 1.00 84.38 156 SER A O 1
ATOM 1268 N N . PRO A 1 157 ? 16.778 6.365 14.078 1.00 86.81 157 PRO A N 1
ATOM 1269 C CA . PRO A 1 157 ? 15.807 5.697 14.949 1.00 86.81 157 PRO A CA 1
ATOM 1270 C C . PRO A 1 157 ? 14.788 6.652 15.589 1.00 86.81 157 PRO A C 1
ATOM 1272 O O . PRO A 1 157 ? 13.628 6.296 15.773 1.00 86.81 157 PRO A O 1
ATOM 1275 N N . SER A 1 158 ? 15.191 7.892 15.883 1.00 88.00 158 SER A N 1
ATOM 1276 C CA . SER A 1 158 ? 14.298 8.918 16.433 1.00 88.00 158 SER A CA 1
ATOM 1277 C C . SER A 1 158 ? 13.219 9.372 15.447 1.00 88.00 158 SER A C 1
ATOM 1279 O O . SER A 1 158 ? 12.070 9.545 15.848 1.00 88.00 158 SER A O 1
ATOM 1281 N N . ILE A 1 159 ? 13.558 9.545 14.165 1.00 87.00 159 ILE A N 1
ATOM 1282 C CA . ILE A 1 159 ? 12.584 9.908 13.125 1.00 87.00 159 ILE A CA 1
ATOM 1283 C C . ILE A 1 159 ? 11.606 8.756 12.920 1.00 87.00 159 ILE A C 1
ATOM 1285 O O . ILE A 1 159 ? 10.398 8.969 12.870 1.00 87.00 159 ILE A O 1
ATOM 1289 N N . VAL A 1 160 ? 12.122 7.529 12.861 1.00 87.75 160 VAL A N 1
ATOM 1290 C CA . VAL A 1 160 ? 11.304 6.318 12.748 1.00 87.75 160 VAL A CA 1
ATOM 1291 C C . VAL A 1 160 ? 10.284 6.250 13.873 1.00 87.75 160 VAL A C 1
ATOM 1293 O O . VAL A 1 160 ? 9.106 6.040 13.605 1.00 87.75 160 VAL A O 1
ATOM 1296 N N . GLU A 1 161 ? 10.717 6.434 15.118 1.00 91.62 161 GLU A N 1
ATOM 1297 C CA . GLU A 1 161 ? 9.844 6.381 16.290 1.00 91.62 161 GLU A CA 1
ATOM 1298 C C . GLU A 1 161 ? 8.742 7.452 16.225 1.00 91.62 161 GLU A C 1
ATOM 1300 O O . GLU A 1 161 ? 7.569 7.159 16.461 1.00 91.62 161 GLU A O 1
ATOM 1305 N N . GLN A 1 162 ? 9.087 8.687 15.847 1.00 92.12 162 GLN A N 1
ATOM 1306 C CA . GLN A 1 162 ? 8.104 9.766 15.694 1.00 92.12 162 GLN A CA 1
ATOM 1307 C C . GLN A 1 162 ? 7.066 9.450 14.613 1.00 92.12 162 GLN A C 1
ATOM 1309 O O . GLN A 1 162 ? 5.868 9.648 14.818 1.00 92.12 162 GLN A O 1
ATOM 1314 N N . GLU A 1 163 ? 7.511 8.956 13.463 1.00 89.94 163 GLU A N 1
ATOM 1315 C CA . GLU A 1 163 ? 6.626 8.624 12.353 1.00 89.94 163 GLU A CA 1
ATOM 1316 C C . GLU A 1 163 ? 5.755 7.399 12.640 1.00 89.94 163 GLU A C 1
ATOM 1318 O O . GLU A 1 163 ? 4.567 7.394 12.326 1.00 89.94 163 GLU A O 1
ATOM 1323 N N . SER A 1 164 ? 6.316 6.394 13.307 1.00 91.56 164 SER A N 1
ATOM 1324 C CA . SER A 1 164 ? 5.589 5.207 13.759 1.00 91.56 164 SER A CA 1
ATOM 1325 C C . SER A 1 164 ? 4.469 5.580 14.729 1.00 91.56 164 SER A C 1
ATOM 1327 O O . SER A 1 164 ? 3.362 5.051 14.628 1.00 91.56 164 SER A O 1
ATOM 1329 N N . ARG A 1 165 ? 4.721 6.532 15.640 1.00 96.12 165 ARG A N 1
ATOM 1330 C CA . ARG A 1 165 ? 3.710 7.043 16.576 1.00 96.12 165 ARG A CA 1
ATOM 1331 C C . ARG A 1 165 ? 2.588 7.794 15.862 1.00 96.12 165 ARG A C 1
ATOM 1333 O O . ARG A 1 165 ? 1.419 7.527 16.131 1.00 96.12 165 ARG A O 1
ATOM 1340 N N . LYS A 1 166 ? 2.920 8.658 14.897 1.00 95.12 166 LYS A N 1
ATOM 1341 C CA . LYS A 1 166 ? 1.908 9.316 14.049 1.00 95.12 166 LYS A CA 1
ATOM 1342 C C . LYS A 1 166 ? 1.058 8.292 13.301 1.00 95.12 166 LYS A C 1
ATOM 1344 O O . LYS A 1 166 ? -0.145 8.484 13.155 1.00 95.12 166 LYS A O 1
ATOM 1349 N N . GLU A 1 167 ? 1.675 7.217 12.822 1.00 94.56 167 GLU A N 1
ATOM 1350 C CA . GLU A 1 167 ? 0.980 6.172 12.079 1.00 94.56 167 GLU A CA 1
ATOM 1351 C C . GLU A 1 167 ? 0.011 5.379 12.961 1.00 94.56 167 GLU A C 1
ATOM 1353 O O . GLU A 1 167 ? -1.141 5.172 12.578 1.00 94.56 167 GLU A O 1
ATOM 1358 N N . TYR A 1 168 ? 0.438 5.031 14.175 1.00 97.81 168 TYR A N 1
ATOM 1359 C CA . TYR A 1 168 ? -0.409 4.444 15.214 1.00 97.81 168 TYR A CA 1
ATOM 1360 C C . TYR A 1 168 ? -1.646 5.311 15.508 1.00 97.81 168 TYR A C 1
ATOM 1362 O O . TYR A 1 168 ? -2.779 4.831 15.429 1.00 97.81 168 TYR A O 1
ATOM 1370 N N . GLU A 1 169 ? -1.445 6.605 15.776 1.00 98.06 169 GLU A N 1
ATOM 1371 C CA . GLU A 1 169 ? -2.528 7.543 16.102 1.00 98.06 169 GLU A CA 1
ATOM 1372 C C . GLU A 1 169 ? -3.501 7.724 14.928 1.00 98.06 169 GLU A C 1
ATOM 1374 O O . GLU A 1 169 ? -4.721 7.679 15.104 1.00 98.06 169 GLU A O 1
ATOM 1379 N N . ARG A 1 170 ? -2.973 7.882 13.707 1.00 96.94 170 ARG A N 1
ATOM 1380 C CA . ARG A 1 170 ? -3.781 8.051 12.490 1.00 96.94 170 ARG A CA 1
ATOM 1381 C C . ARG A 1 170 ? -4.615 6.823 12.172 1.00 96.94 170 ARG A C 1
ATOM 1383 O O . ARG A 1 170 ? -5.758 6.984 11.738 1.00 96.94 170 ARG A O 1
ATOM 1390 N N . LEU A 1 171 ? -4.073 5.620 12.366 1.00 97.88 171 LEU A N 1
ATOM 1391 C CA . LEU A 1 171 ? -4.804 4.375 12.133 1.00 97.88 171 LEU A CA 1
ATOM 1392 C C . LEU A 1 171 ? -5.997 4.257 13.079 1.00 97.88 171 LEU A C 1
ATOM 1394 O O . LEU A 1 171 ? -7.112 4.066 12.594 1.00 97.88 171 LEU A O 1
ATOM 1398 N N . ILE A 1 172 ? -5.792 4.461 14.385 1.00 98.62 172 ILE A N 1
ATOM 1399 C CA . ILE A 1 172 ? -6.880 4.432 15.376 1.00 98.62 172 ILE A CA 1
ATOM 1400 C C . ILE A 1 172 ? -7.928 5.498 15.048 1.00 98.62 172 ILE A C 1
ATOM 1402 O O . ILE A 1 172 ? -9.112 5.184 14.930 1.00 98.62 172 ILE A O 1
ATOM 1406 N N . ALA A 1 173 ? -7.506 6.748 14.836 1.00 98.25 173 ALA A N 1
ATOM 1407 C CA . ALA A 1 173 ? -8.427 7.847 14.552 1.00 98.25 173 ALA A CA 1
ATOM 1408 C C . ALA A 1 173 ? -9.248 7.605 13.272 1.00 98.25 173 ALA A C 1
ATOM 1410 O O . ALA A 1 173 ? -10.451 7.874 13.235 1.00 98.25 173 ALA A O 1
ATOM 1411 N N . THR A 1 174 ? -8.615 7.069 12.224 1.00 98.00 174 THR A N 1
ATOM 1412 C CA . THR A 1 174 ? -9.289 6.738 10.960 1.00 98.00 174 THR A CA 1
ATOM 1413 C C . THR A 1 174 ? -10.280 5.594 11.147 1.00 98.00 174 THR A C 1
ATOM 1415 O O . THR A 1 174 ? -11.415 5.696 10.680 1.00 98.00 174 THR A O 1
ATOM 1418 N N . TYR A 1 175 ? -9.874 4.531 11.844 1.00 98.56 175 TYR A N 1
ATOM 1419 C CA . TYR A 1 175 ? -10.729 3.387 12.144 1.00 98.56 175 TYR A CA 1
ATOM 1420 C C . TYR A 1 175 ? -11.959 3.797 12.956 1.00 98.56 175 TYR A C 1
ATOM 1422 O O . TYR A 1 175 ?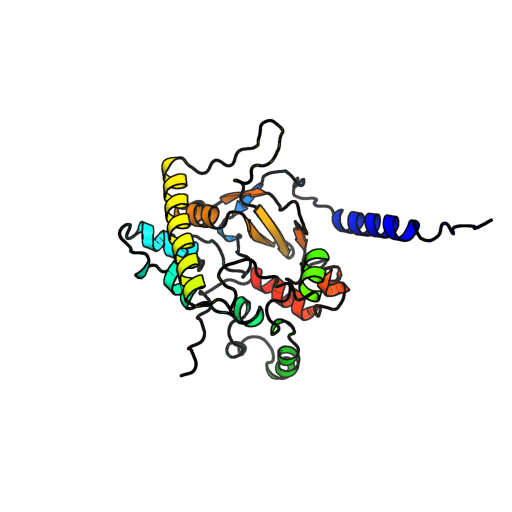 -13.078 3.539 12.519 1.00 98.56 175 TYR A O 1
ATOM 1430 N N . GLU A 1 176 ? -11.777 4.504 14.073 1.00 98.44 176 GLU A N 1
ATOM 1431 C CA . GLU A 1 176 ? -12.886 4.934 14.931 1.00 98.44 176 GLU A CA 1
ATOM 1432 C C . GLU A 1 176 ? -13.834 5.897 14.211 1.00 98.44 176 GLU A C 1
ATOM 1434 O O . GLU A 1 176 ? -15.055 5.796 14.343 1.00 98.44 176 GLU A O 1
ATOM 1439 N N . SER A 1 177 ? -13.298 6.789 13.374 1.00 97.75 177 SER A N 1
ATOM 1440 C CA . SER A 1 177 ? -14.117 7.660 12.531 1.00 97.75 177 SER A CA 1
ATOM 1441 C C . SER A 1 177 ? -14.977 6.851 11.554 1.00 97.75 177 SER A C 1
ATOM 1443 O O . SER A 1 177 ? -16.204 6.978 11.556 1.00 97.75 177 SER A O 1
ATOM 1445 N N . ILE A 1 178 ? -14.371 5.959 10.763 1.00 97.81 178 ILE A N 1
ATOM 1446 C CA . ILE A 1 178 ? -15.104 5.149 9.777 1.00 97.81 178 ILE A CA 1
ATOM 1447 C C . ILE A 1 178 ? -16.111 4.224 10.468 1.00 97.81 178 ILE A C 1
ATOM 1449 O O . ILE A 1 178 ? -17.242 4.107 10.002 1.00 97.81 178 ILE A O 1
ATOM 1453 N N . LYS A 1 179 ? -15.747 3.616 11.599 1.00 98.19 179 LYS A N 1
ATOM 1454 C CA . LYS A 1 179 ? -16.643 2.779 12.402 1.00 98.19 179 LYS A CA 1
ATOM 1455 C C . LYS A 1 179 ? -17.861 3.562 12.895 1.00 98.19 179 LYS A C 1
ATOM 1457 O O . LYS A 1 179 ? -18.978 3.056 12.834 1.00 98.19 179 LYS A O 1
ATOM 1462 N N . LYS A 1 180 ? -17.658 4.797 13.365 1.00 98.06 180 LYS A N 1
ATOM 1463 C CA . LYS A 1 180 ? -18.714 5.635 13.947 1.00 98.06 180 LYS A CA 1
ATOM 1464 C C . LYS A 1 180 ? -19.659 6.230 12.904 1.00 98.06 180 LYS A C 1
ATOM 1466 O O . LYS A 1 180 ? -20.864 6.262 13.135 1.00 98.06 180 LYS A O 1
ATOM 1471 N N . ILE A 1 181 ? -19.132 6.763 11.798 1.00 96.81 181 ILE A N 1
ATOM 1472 C CA . ILE A 1 181 ? -19.926 7.560 10.840 1.00 96.81 181 ILE A CA 1
ATOM 1473 C C . ILE A 1 181 ? -19.995 6.977 9.422 1.00 96.81 181 ILE A C 1
ATOM 1475 O O . ILE A 1 181 ? -20.701 7.535 8.569 1.00 96.81 181 ILE A O 1
ATOM 1479 N N . GLY A 1 182 ? -19.312 5.858 9.176 1.00 95.81 182 GLY A N 1
ATOM 1480 C CA . GLY A 1 182 ? -19.155 5.231 7.867 1.00 95.81 182 GLY A CA 1
ATOM 1481 C C . GLY A 1 182 ? -18.089 5.907 6.999 1.00 95.81 182 GLY A C 1
ATOM 1482 O O . GLY A 1 182 ? -17.702 7.056 7.222 1.00 95.81 182 GLY A O 1
ATOM 1483 N N . TYR A 1 183 ? -17.636 5.209 5.956 1.00 95.38 183 TYR A N 1
ATOM 1484 C CA . TYR A 1 183 ? -16.792 5.805 4.921 1.00 95.38 183 TYR A CA 1
ATOM 1485 C C . TYR A 1 183 ? -17.653 6.500 3.867 1.00 95.38 183 TYR A C 1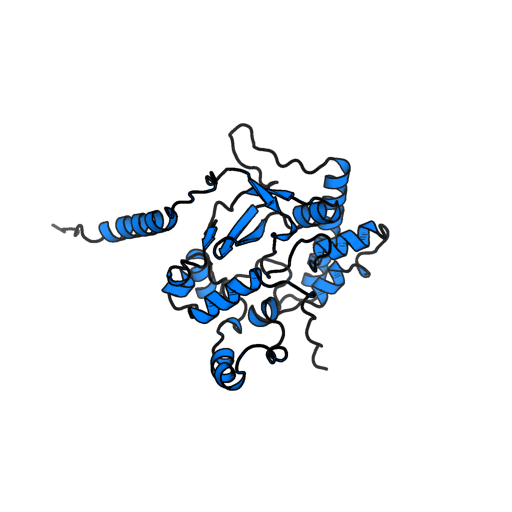
ATOM 1487 O O . TYR A 1 183 ? -18.465 5.869 3.193 1.00 95.38 183 TYR A O 1
ATOM 1495 N N . LYS A 1 184 ? -17.485 7.820 3.756 1.00 89.50 184 LYS A N 1
ATOM 1496 C CA . LYS A 1 184 ? -18.279 8.695 2.884 1.00 89.50 184 LYS A CA 1
ATOM 1497 C C . LYS A 1 184 ? -17.351 9.601 2.068 1.00 89.50 184 LYS A C 1
ATOM 1499 O O . LYS A 1 184 ? -17.228 10.786 2.394 1.00 89.50 184 LYS A O 1
ATOM 1504 N N . PRO A 1 185 ? -16.630 9.063 1.066 1.00 87.69 185 PRO A N 1
ATOM 1505 C CA . PRO A 1 185 ? -15.999 9.925 0.078 1.00 87.69 185 PRO A CA 1
ATOM 1506 C C . PRO A 1 185 ? -17.118 10.661 -0.667 1.00 87.69 185 PRO A C 1
ATOM 1508 O O . PRO A 1 185 ? -18.139 10.057 -0.994 1.00 87.69 185 PRO A O 1
ATOM 1511 N N . ASN A 1 186 ? -16.973 11.969 -0.857 1.00 78.38 186 ASN A N 1
ATOM 1512 C CA . ASN A 1 186 ? -17.983 12.761 -1.552 1.00 78.38 186 ASN A CA 1
ATOM 1513 C C . ASN A 1 186 ? -17.456 13.196 -2.915 1.00 78.38 186 ASN A C 1
ATOM 1515 O O . ASN A 1 186 ? -16.252 13.320 -3.100 1.00 78.38 186 ASN A O 1
ATOM 1519 N N . ILE A 1 187 ? -18.354 13.459 -3.850 1.00 69.50 187 ILE A N 1
ATOM 1520 C CA . ILE A 1 187 ? -18.028 14.216 -5.054 1.00 69.50 187 ILE A CA 1
ATOM 1521 C C . ILE A 1 187 ? -18.478 15.643 -4.754 1.00 69.50 187 ILE A C 1
ATOM 1523 O O . ILE A 1 187 ? -19.596 15.854 -4.276 1.00 69.50 187 ILE A O 1
ATOM 1527 N N . ALA A 1 188 ? -17.586 16.615 -4.921 1.00 67.06 188 ALA A N 1
ATOM 1528 C CA . ALA A 1 188 ? -17.949 18.009 -4.725 1.00 67.06 188 ALA A CA 1
ATOM 1529 C C . ALA A 1 188 ? -19.030 18.420 -5.741 1.00 67.06 188 ALA A C 1
ATOM 1531 O O . ALA A 1 188 ? -19.217 17.786 -6.780 1.00 67.06 188 ALA A O 1
ATOM 1532 N N . SER A 1 189 ? -19.783 19.473 -5.429 1.00 62.94 189 SER A N 1
ATOM 1533 C CA . SER A 1 189 ? -20.906 19.933 -6.260 1.00 62.94 189 SER A CA 1
ATOM 1534 C C . SER A 1 189 ? -20.495 20.379 -7.669 1.00 62.94 189 SER A C 1
ATOM 1536 O O . SER A 1 189 ? -21.335 20.421 -8.559 1.00 62.94 189 SER A O 1
ATOM 1538 N N . ASP A 1 190 ? -19.219 20.705 -7.871 1.00 69.69 190 ASP A N 1
ATOM 1539 C CA . ASP A 1 190 ? -18.597 21.035 -9.159 1.00 69.69 190 ASP A CA 1
ATOM 1540 C C . ASP A 1 190 ? -18.102 19.794 -9.932 1.00 69.69 190 ASP A C 1
ATOM 1542 O O . ASP A 1 190 ? -17.473 19.924 -10.981 1.00 69.69 190 ASP A O 1
ATOM 1546 N N . GLY A 1 191 ? -18.374 18.588 -9.424 1.00 63.97 191 GLY A N 1
ATOM 1547 C CA . GLY A 1 191 ? -17.896 17.330 -9.989 1.00 63.97 191 GLY A CA 1
ATOM 1548 C C . GLY A 1 191 ? -16.453 16.989 -9.611 1.00 63.97 191 GLY A C 1
ATOM 1549 O O . GLY A 1 191 ? -15.960 15.940 -10.028 1.00 63.97 191 GLY A O 1
ATOM 1550 N N . ALA A 1 192 ? -15.770 17.818 -8.810 1.00 67.50 192 ALA A N 1
ATOM 1551 C CA . ALA A 1 192 ? -14.415 17.520 -8.378 1.00 67.50 192 ALA A CA 1
ATOM 1552 C C . ALA A 1 192 ? -14.406 16.319 -7.423 1.00 67.50 192 ALA A C 1
ATOM 1554 O O . ALA A 1 192 ? -15.143 16.250 -6.431 1.00 67.50 192 ALA A O 1
ATOM 1555 N N . LEU A 1 193 ? -13.540 15.354 -7.725 1.00 68.81 193 LEU A N 1
ATOM 1556 C CA . LEU A 1 193 ? -13.323 14.208 -6.857 1.00 68.81 193 LEU A CA 1
ATOM 1557 C C . LEU A 1 193 ? -12.614 14.647 -5.581 1.00 68.81 193 LEU A C 1
ATOM 1559 O O . LEU A 1 193 ? -11.561 15.285 -5.606 1.00 68.81 193 LEU A O 1
ATOM 1563 N N . ASP A 1 194 ? -13.180 14.258 -4.449 1.00 72.19 194 ASP A N 1
ATOM 1564 C CA . ASP A 1 194 ? -12.611 14.580 -3.155 1.00 72.19 194 ASP A CA 1
ATOM 1565 C C . ASP A 1 194 ? -11.333 13.777 -2.879 1.00 72.19 194 ASP A C 1
ATOM 1567 O O . ASP A 1 194 ? -11.257 12.565 -3.087 1.00 72.19 194 ASP A O 1
ATOM 1571 N N . SER A 1 195 ? -10.345 14.444 -2.283 1.00 77.62 195 SER A N 1
ATOM 1572 C CA . SER A 1 195 ? -9.154 13.842 -1.663 1.00 77.62 195 SER A CA 1
ATOM 1573 C C . SER A 1 195 ? -9.442 12.660 -0.712 1.00 77.62 195 SER A C 1
ATOM 1575 O O . SER A 1 195 ? -8.544 11.880 -0.370 1.00 77.62 195 SER A O 1
ATOM 1577 N N . ARG A 1 196 ? -10.695 12.518 -0.262 1.00 85.81 196 ARG A N 1
ATOM 1578 C CA . ARG A 1 196 ? -11.204 11.416 0.556 1.00 85.81 196 ARG A CA 1
ATOM 1579 C C . ARG A 1 196 ? -11.340 10.088 -0.184 1.00 85.81 196 ARG A C 1
ATOM 1581 O O . ARG A 1 196 ? -11.390 9.056 0.491 1.00 85.81 196 ARG A O 1
ATOM 1588 N N . PHE A 1 197 ? -11.353 10.075 -1.514 1.00 91.38 197 PHE A N 1
ATOM 1589 C CA . PHE A 1 197 ? -11.316 8.830 -2.278 1.00 91.38 197 PHE A CA 1
ATOM 1590 C C . PHE A 1 197 ? -9.996 8.077 -2.081 1.00 91.38 197 PHE A C 1
ATOM 1592 O O . PHE A 1 197 ? -8.930 8.666 -1.882 1.00 91.38 197 PHE A O 1
ATOM 1599 N N . ILE A 1 198 ? -10.070 6.747 -2.106 1.00 94.12 198 ILE A N 1
ATOM 1600 C CA . ILE A 1 198 ? -8.885 5.902 -2.261 1.00 94.12 198 ILE A CA 1
ATOM 1601 C C . ILE A 1 198 ? -8.421 6.051 -3.710 1.00 94.12 198 ILE A C 1
ATOM 1603 O O . ILE A 1 198 ? -9.220 5.898 -4.632 1.00 94.12 198 ILE A O 1
ATOM 1607 N N . GLN A 1 199 ? -7.148 6.388 -3.901 1.00 92.88 199 GLN A N 1
ATOM 1608 C CA . GLN A 1 199 ? -6.574 6.582 -5.231 1.00 92.88 199 GLN A CA 1
ATOM 1609 C C . GLN A 1 199 ? -5.661 5.418 -5.562 1.00 92.88 199 GLN A C 1
ATOM 1611 O O . GLN A 1 199 ? -4.823 5.050 -4.731 1.00 92.88 199 GLN A O 1
ATOM 1616 N N . VAL A 1 200 ? -5.808 4.865 -6.762 1.00 94.12 200 VAL A N 1
ATOM 1617 C CA . VAL A 1 200 ? -5.079 3.669 -7.181 1.00 94.12 200 VAL A CA 1
ATOM 1618 C C . VAL A 1 200 ? -4.436 3.824 -8.556 1.00 94.12 200 VAL A C 1
ATOM 1620 O O . VAL A 1 200 ? -4.916 4.577 -9.402 1.00 94.12 200 VAL A O 1
ATOM 1623 N N . VAL A 1 201 ? -3.359 3.074 -8.771 1.00 93.38 201 VAL A N 1
ATOM 1624 C CA . VAL A 1 201 ? -2.876 2.674 -10.099 1.00 93.38 201 VAL A CA 1
ATOM 1625 C C . VAL A 1 201 ? -3.344 1.243 -10.341 1.00 93.38 201 VAL A C 1
ATOM 1627 O O . VAL A 1 201 ? -3.156 0.380 -9.483 1.00 93.38 201 VAL A O 1
ATOM 1630 N N . MET A 1 202 ? -3.951 0.984 -11.494 1.00 95.69 202 MET A N 1
ATOM 1631 C CA . MET A 1 202 ? -4.350 -0.359 -11.911 1.00 95.69 202 MET A CA 1
ATOM 1632 C C . MET A 1 202 ? -3.183 -1.039 -12.632 1.00 95.69 202 MET A C 1
ATOM 1634 O O . MET A 1 202 ? -2.692 -0.529 -13.634 1.00 95.69 202 MET A O 1
ATOM 1638 N N . LEU A 1 203 ? -2.750 -2.196 -12.140 1.00 95.75 203 LEU A N 1
ATOM 1639 C CA . LEU A 1 203 ? -1.856 -3.102 -12.857 1.00 95.75 203 LEU A CA 1
ATOM 1640 C C . LEU A 1 203 ? -2.700 -4.169 -13.546 1.00 95.75 203 LEU A C 1
ATOM 1642 O O . LEU A 1 203 ? -3.535 -4.786 -12.884 1.00 95.75 203 LEU A O 1
ATOM 1646 N N . ARG A 1 204 ? -2.449 -4.422 -14.829 1.00 96.31 204 ARG A N 1
ATOM 1647 C CA . ARG A 1 204 ? -3.152 -5.434 -15.621 1.00 96.31 204 ARG A CA 1
ATOM 1648 C C . ARG A 1 204 ? -2.200 -6.488 -16.174 1.00 96.31 204 ARG A C 1
ATOM 1650 O O . ARG A 1 204 ? -1.167 -6.166 -16.760 1.00 96.31 204 ARG A O 1
ATOM 1657 N N . ASP A 1 205 ? -2.590 -7.743 -15.994 1.00 95.25 205 ASP A N 1
ATOM 1658 C CA . ASP A 1 205 ? -1.917 -8.928 -16.508 1.00 95.25 205 ASP A CA 1
ATOM 1659 C C . ASP A 1 205 ? -2.951 -9.867 -17.136 1.00 95.25 205 ASP A C 1
ATOM 1661 O O . ASP A 1 205 ? -3.575 -10.675 -16.446 1.00 95.25 205 ASP A O 1
ATOM 1665 N N . HIS A 1 206 ? -3.162 -9.737 -18.447 1.00 92.31 206 HIS A N 1
ATOM 1666 C CA . HIS A 1 206 ? -4.252 -10.416 -19.153 1.00 92.31 206 HIS A CA 1
ATOM 1667 C C . HIS A 1 206 ? -5.622 -10.105 -18.513 1.00 92.31 206 HIS A C 1
ATOM 1669 O O . HIS A 1 206 ? -6.055 -8.955 -18.540 1.00 92.31 206 HIS A O 1
ATOM 1675 N N . GLU A 1 207 ? -6.291 -11.111 -17.940 1.00 91.25 207 GLU A N 1
ATOM 1676 C CA . GLU A 1 207 ? -7.606 -10.999 -17.291 1.00 91.25 207 GLU A CA 1
ATOM 1677 C C . GLU A 1 207 ? -7.523 -10.745 -15.774 1.00 91.25 207 GLU A C 1
ATOM 1679 O O . GLU A 1 207 ? -8.554 -10.623 -15.110 1.00 91.25 207 GLU A O 1
ATOM 1684 N N . ASP A 1 208 ? -6.317 -10.679 -15.196 1.00 94.38 208 ASP A N 1
ATOM 1685 C CA . ASP A 1 208 ? -6.142 -10.359 -13.782 1.00 94.38 208 ASP A CA 1
ATOM 1686 C C . ASP A 1 208 ? -5.652 -8.924 -13.581 1.00 94.38 208 ASP A C 1
ATOM 1688 O O . ASP A 1 208 ? -4.881 -8.363 -14.361 1.00 94.38 208 ASP A O 1
ATOM 1692 N N . GLU A 1 209 ? -6.093 -8.329 -12.478 1.00 95.94 209 GLU A N 1
ATOM 1693 C CA . GLU A 1 209 ? -5.819 -6.940 -12.137 1.00 95.94 209 GLU A CA 1
ATOM 1694 C C . GLU A 1 209 ? -5.418 -6.809 -10.667 1.00 95.94 209 GLU A C 1
ATOM 1696 O O . GLU A 1 209 ? -5.876 -7.558 -9.793 1.00 95.94 209 GLU A O 1
ATOM 1701 N N . ARG A 1 210 ? -4.558 -5.834 -10.385 1.00 96.44 210 ARG A N 1
ATOM 1702 C CA . ARG A 1 210 ? -4.173 -5.415 -9.032 1.00 96.44 210 ARG A CA 1
ATOM 1703 C C . ARG A 1 210 ? -4.252 -3.903 -8.925 1.00 96.44 210 ARG A C 1
ATOM 1705 O O . ARG A 1 210 ? -4.073 -3.196 -9.909 1.00 96.44 210 ARG A O 1
ATOM 1712 N N . PHE A 1 211 ? -4.484 -3.404 -7.719 1.00 96.25 211 PHE A N 1
ATOM 1713 C CA . PHE A 1 211 ? -4.652 -1.976 -7.471 1.00 96.25 211 PHE A CA 1
ATOM 1714 C C . PHE A 1 211 ? -3.591 -1.493 -6.491 1.00 96.25 211 PHE A C 1
ATOM 1716 O O . PHE A 1 211 ? -3.693 -1.745 -5.291 1.00 96.25 211 PHE A O 1
ATOM 1723 N N . ILE A 1 212 ? -2.565 -0.802 -6.985 1.00 94.81 212 ILE A N 1
ATOM 1724 C CA . ILE A 1 212 ? -1.577 -0.165 -6.113 1.00 94.81 212 ILE A CA 1
ATOM 1725 C C . ILE A 1 212 ? -2.219 1.071 -5.504 1.00 94.81 212 ILE A C 1
ATOM 1727 O O . ILE A 1 212 ? -2.577 2.012 -6.208 1.00 94.81 212 ILE A O 1
ATOM 1731 N N . VAL A 1 213 ? -2.341 1.079 -4.186 1.00 94.06 213 VAL A N 1
ATOM 1732 C CA . VAL A 1 213 ? -2.866 2.199 -3.417 1.00 94.06 213 VAL A CA 1
ATOM 1733 C C . VAL A 1 213 ? -1.823 3.304 -3.398 1.00 94.06 213 VAL A C 1
ATOM 1735 O O . VAL A 1 213 ? -0.740 3.153 -2.844 1.00 94.06 213 VAL A O 1
ATOM 1738 N N . MET A 1 214 ? -2.171 4.436 -3.996 1.00 90.25 214 MET A N 1
ATOM 1739 C CA . MET A 1 214 ? -1.330 5.631 -4.027 1.00 90.25 214 MET A CA 1
ATOM 1740 C C . MET A 1 214 ? -1.722 6.604 -2.915 1.00 90.25 214 MET A C 1
ATOM 1742 O O . MET A 1 214 ? -0.874 7.281 -2.339 1.00 90.25 214 MET A O 1
ATOM 1746 N N . SER A 1 215 ? -3.012 6.651 -2.571 1.00 90.62 215 SER A N 1
ATOM 1747 C CA . SER A 1 215 ? -3.543 7.477 -1.486 1.00 90.62 215 SER A CA 1
ATOM 1748 C C . SER A 1 215 ? -4.716 6.792 -0.790 1.00 90.62 215 SER A C 1
ATOM 1750 O O . SER A 1 215 ? -5.503 6.085 -1.416 1.00 90.62 215 SER A O 1
ATOM 1752 N N . GLY A 1 216 ? -4.853 7.029 0.517 1.00 93.94 216 GLY A N 1
ATOM 1753 C CA . GLY A 1 216 ? -5.912 6.438 1.338 1.00 93.94 216 GLY A CA 1
ATOM 1754 C C . GLY A 1 216 ? -5.549 5.118 2.025 1.00 93.94 216 GLY A C 1
ATOM 1755 O O . GLY A 1 216 ? -6.460 4.399 2.419 1.00 93.94 216 GLY A O 1
ATOM 1756 N N . HIS A 1 217 ? -4.258 4.822 2.215 1.00 95.31 217 HIS A N 1
ATOM 1757 C CA . HIS A 1 217 ? -3.757 3.622 2.903 1.00 95.31 217 HIS A CA 1
ATOM 1758 C C . HIS A 1 217 ? -4.459 3.359 4.250 1.00 95.31 217 HIS A C 1
ATOM 1760 O O . HIS A 1 217 ? -5.038 2.292 4.438 1.00 95.31 217 HIS A O 1
ATOM 1766 N N . HIS A 1 218 ? -4.522 4.358 5.144 1.00 96.38 218 HIS A N 1
ATOM 1767 C CA . HIS A 1 218 ? -5.203 4.224 6.444 1.00 96.38 218 HIS A CA 1
ATOM 1768 C C . HIS A 1 218 ? -6.691 3.902 6.307 1.00 96.38 218 HIS A C 1
ATOM 1770 O O . HIS A 1 218 ? -7.223 3.090 7.058 1.00 96.38 218 HIS A O 1
ATOM 1776 N N . ARG A 1 219 ? -7.368 4.536 5.338 1.00 97.38 219 ARG A N 1
ATOM 1777 C CA . ARG A 1 219 ? -8.803 4.334 5.089 1.00 97.38 219 ARG A CA 1
ATOM 1778 C C . ARG A 1 219 ? -9.066 2.922 4.596 1.00 97.38 219 ARG A C 1
ATOM 1780 O O . ARG A 1 219 ? -9.972 2.270 5.099 1.00 97.38 219 ARG A O 1
ATOM 1787 N N . LEU A 1 220 ? -8.263 2.446 3.646 1.00 97.56 220 LEU A N 1
ATOM 1788 C CA . LEU A 1 220 ? -8.381 1.090 3.130 1.00 97.56 220 LEU A CA 1
ATOM 1789 C C . LEU A 1 220 ? -8.087 0.048 4.215 1.00 97.56 220 LEU A C 1
ATOM 1791 O O . LEU A 1 220 ? -8.845 -0.909 4.341 1.00 97.56 220 LEU A O 1
ATOM 1795 N N . ALA A 1 221 ? -7.047 0.255 5.028 1.00 97.88 221 ALA A N 1
ATOM 1796 C CA . ALA A 1 221 ? -6.736 -0.635 6.143 1.00 97.88 221 ALA A CA 1
ATOM 1797 C C . ALA A 1 221 ? -7.892 -0.714 7.153 1.00 97.88 221 ALA A C 1
ATOM 1799 O O . ALA A 1 221 ? -8.278 -1.805 7.565 1.00 97.88 221 ALA A O 1
ATOM 1800 N N . ALA A 1 222 ? -8.488 0.430 7.503 1.00 98.06 222 ALA A N 1
ATOM 1801 C CA . ALA A 1 222 ? -9.658 0.487 8.374 1.00 98.06 222 ALA A CA 1
ATOM 1802 C C . ALA A 1 222 ? -10.887 -0.202 7.772 1.00 98.06 222 ALA A C 1
ATOM 1804 O O . ALA A 1 222 ? -11.561 -0.953 8.469 1.00 98.06 222 ALA A O 1
ATOM 1805 N N . LEU A 1 223 ? -11.163 0.009 6.483 1.00 98.19 223 LEU A N 1
ATOM 1806 C CA . LEU A 1 223 ? -12.267 -0.651 5.780 1.00 98.19 223 LEU A CA 1
ATOM 1807 C C . LEU A 1 223 ? -12.083 -2.171 5.735 1.00 98.19 223 LEU A C 1
ATOM 1809 O O . LEU A 1 223 ? -13.029 -2.905 6.016 1.00 98.19 223 LEU A O 1
ATOM 1813 N N . SER A 1 224 ? -10.861 -2.630 5.459 1.00 97.81 224 SER A N 1
ATOM 1814 C CA . SER A 1 224 ? -10.490 -4.046 5.510 1.00 97.81 224 SER A CA 1
ATOM 1815 C C . SER A 1 224 ? -10.726 -4.640 6.904 1.00 97.81 224 SER A C 1
ATOM 1817 O O . SER A 1 224 ? -11.438 -5.632 7.045 1.00 97.81 224 SER A O 1
ATOM 1819 N N . ALA A 1 225 ? -10.235 -3.974 7.956 1.00 97.06 225 ALA A N 1
ATOM 1820 C CA . ALA A 1 225 ? -10.417 -4.409 9.343 1.00 97.06 225 ALA A CA 1
ATOM 1821 C C . ALA A 1 225 ? -11.892 -4.402 9.802 1.00 97.06 225 ALA A C 1
ATOM 1823 O O . ALA A 1 225 ? -12.276 -5.192 10.660 1.00 97.06 225 ALA A O 1
ATOM 1824 N N . LEU A 1 226 ? -12.729 -3.543 9.211 1.00 97.25 226 LEU A N 1
ATOM 1825 C CA . LEU A 1 226 ? -14.182 -3.506 9.419 1.00 97.25 226 LEU A CA 1
ATOM 1826 C C . LEU A 1 226 ? -14.949 -4.550 8.582 1.00 97.25 226 LEU A C 1
ATOM 1828 O O . LEU A 1 226 ? -16.178 -4.566 8.621 1.00 97.25 226 LEU A O 1
ATOM 1832 N N . GLY A 1 227 ? -14.258 -5.404 7.820 1.00 96.75 227 GLY A N 1
ATOM 1833 C CA . GLY A 1 227 ? -14.860 -6.497 7.053 1.00 96.75 227 GLY A CA 1
ATOM 1834 C C . GLY A 1 227 ? -15.440 -6.093 5.696 1.00 96.75 227 GLY A C 1
ATOM 1835 O O . GLY A 1 227 ? -16.244 -6.832 5.128 1.00 96.75 227 GLY A O 1
ATOM 1836 N N . TRP A 1 228 ? -15.067 -4.930 5.155 1.00 97.56 228 TRP A N 1
ATOM 1837 C CA . TRP A 1 228 ? -15.467 -4.560 3.798 1.00 97.56 228 TRP A CA 1
ATOM 1838 C C . TRP A 1 228 ? -14.738 -5.443 2.779 1.00 97.56 228 TRP A C 1
ATOM 1840 O O . TRP A 1 228 ? -13.566 -5.762 2.941 1.00 97.56 228 TRP A O 1
ATOM 1850 N N . THR A 1 229 ? -15.420 -5.814 1.697 1.00 96.44 229 THR A N 1
ATOM 1851 C CA . THR A 1 229 ? -14.836 -6.633 0.617 1.00 96.44 229 THR A CA 1
ATOM 1852 C C . THR A 1 229 ? -14.520 -5.818 -0.633 1.00 96.44 229 THR A C 1
ATOM 1854 O O . THR A 1 229 ? -13.661 -6.202 -1.426 1.00 96.44 229 THR A O 1
ATOM 1857 N N . GLN A 1 230 ? -15.181 -4.671 -0.802 1.00 96.94 230 GLN A N 1
ATOM 1858 C CA . GLN A 1 230 ? -14.977 -3.745 -1.911 1.00 96.94 230 GLN A CA 1
ATOM 1859 C C . GLN A 1 230 ? -15.041 -2.297 -1.433 1.00 96.94 230 GLN A C 1
ATOM 1861 O O . GLN A 1 230 ? -15.808 -1.979 -0.525 1.00 96.94 230 GLN A O 1
ATOM 1866 N N . VAL A 1 231 ? -14.302 -1.404 -2.092 1.00 95.56 231 VAL A N 1
ATOM 1867 C CA . VAL A 1 231 ? -14.302 0.035 -1.785 1.00 95.56 231 VAL A CA 1
ATOM 1868 C C . VAL A 1 231 ? -14.460 0.878 -3.045 1.00 95.56 231 VAL A C 1
ATOM 1870 O O . VAL A 1 231 ? -13.991 0.464 -4.106 1.00 95.56 231 VAL A O 1
ATOM 1873 N N . PRO A 1 232 ? -15.099 2.058 -2.957 1.00 94.06 232 PRO A N 1
ATOM 1874 C CA . PRO A 1 232 ? -15.033 3.031 -4.033 1.00 94.06 232 PRO A CA 1
ATOM 1875 C C . PRO A 1 232 ? -13.614 3.610 -4.118 1.00 94.06 232 PRO A C 1
ATOM 1877 O O . PRO A 1 232 ? -13.050 4.067 -3.119 1.00 94.06 232 PRO A O 1
ATOM 1880 N N . ALA A 1 233 ? -13.050 3.592 -5.317 1.00 93.75 233 ALA A N 1
ATOM 1881 C CA . ALA A 1 233 ? -11.733 4.112 -5.632 1.00 93.75 233 ALA A CA 1
ATOM 1882 C C . ALA A 1 233 ? -11.769 4.920 -6.932 1.00 93.75 233 ALA A C 1
ATOM 1884 O O . ALA A 1 233 ? -12.726 4.848 -7.706 1.00 93.75 233 ALA A O 1
ATOM 1885 N N . ILE A 1 234 ? -10.715 5.700 -7.145 1.00 92.19 234 ILE A N 1
ATOM 1886 C CA . ILE A 1 234 ? -10.489 6.488 -8.357 1.00 92.19 234 ILE A CA 1
ATOM 1887 C C . ILE A 1 234 ? -9.086 6.192 -8.884 1.00 92.19 234 ILE A C 1
ATOM 1889 O O . ILE A 1 234 ? -8.169 5.913 -8.105 1.00 92.19 234 ILE A O 1
ATOM 1893 N N . LEU A 1 235 ? -8.906 6.264 -10.201 1.00 91.00 235 LEU A N 1
ATOM 1894 C CA . LEU A 1 235 ? -7.571 6.199 -10.789 1.00 91.00 235 LEU A CA 1
ATOM 1895 C C . LEU A 1 235 ? -6.817 7.493 -10.468 1.00 91.00 235 LEU A C 1
ATOM 1897 O O . LEU A 1 235 ? -7.405 8.578 -10.472 1.00 91.00 235 LEU A O 1
ATOM 1901 N N . VAL A 1 236 ? -5.518 7.393 -10.187 1.00 85.06 236 VAL A N 1
ATOM 1902 C CA . VAL A 1 236 ? -4.683 8.590 -10.026 1.00 85.06 236 VAL A CA 1
ATOM 1903 C C . VAL A 1 236 ? -4.673 9.408 -11.317 1.00 85.06 236 VAL A C 1
ATOM 1905 O O . VAL A 1 236 ? -4.405 8.889 -12.395 1.00 85.06 236 VAL A O 1
ATOM 1908 N N . ALA A 1 237 ? -4.950 10.708 -11.207 1.00 69.31 237 ALA A N 1
ATOM 1909 C CA . ALA A 1 237 ? -4.963 11.606 -12.363 1.00 69.31 237 ALA A CA 1
ATOM 1910 C C . ALA A 1 237 ? -3.551 11.930 -12.880 1.00 69.31 237 ALA A C 1
ATOM 1912 O O . ALA A 1 237 ? -3.361 12.197 -14.063 1.00 69.31 237 ALA A O 1
ATOM 1913 N N . ASN A 1 238 ? -2.556 11.890 -11.990 1.00 67.88 238 ASN A N 1
ATOM 1914 C CA . ASN A 1 238 ? -1.174 12.230 -12.300 1.00 67.88 238 ASN A CA 1
ATOM 1915 C C . ASN A 1 238 ? -0.350 10.945 -12.434 1.00 67.88 238 ASN A C 1
ATOM 1917 O O . ASN A 1 238 ? -0.033 10.312 -11.428 1.00 67.88 238 ASN A O 1
ATOM 1921 N N . GLY A 1 239 ? 0.006 10.574 -13.665 1.00 72.19 239 GLY A N 1
ATOM 1922 C CA . GLY A 1 239 ? 0.921 9.469 -13.960 1.00 72.19 239 GLY A CA 1
ATOM 1923 C C . GLY A 1 239 ? 0.371 8.460 -14.965 1.00 72.19 239 GLY A C 1
ATOM 1924 O O . GLY A 1 239 ? -0.320 8.835 -15.911 1.00 72.19 239 GLY A O 1
ATOM 1925 N N . LEU A 1 240 ? 0.724 7.185 -14.780 1.00 81.06 240 LEU A N 1
ATOM 1926 C CA . LEU A 1 240 ? 0.184 6.059 -15.543 1.00 81.06 240 LEU A CA 1
ATOM 1927 C C . LEU A 1 240 ? -0.947 5.412 -14.725 1.00 81.06 240 LEU A C 1
ATOM 1929 O O . LEU A 1 240 ? -0.660 4.603 -13.844 1.00 81.06 240 LEU A O 1
ATOM 1933 N N . PRO A 1 241 ? -2.224 5.783 -14.956 1.00 86.19 241 PRO A N 1
ATOM 1934 C CA . PRO A 1 241 ? -3.348 5.267 -14.171 1.00 86.19 241 PRO A CA 1
ATOM 1935 C C . PRO A 1 241 ? -3.564 3.763 -14.379 1.00 86.19 241 PRO A C 1
ATOM 1937 O O . PRO A 1 241 ? -4.046 3.081 -13.476 1.00 86.19 241 PRO A O 1
ATOM 1940 N N . ILE A 1 242 ? -3.196 3.258 -15.559 1.00 92.56 242 ILE A N 1
ATOM 1941 C CA . ILE A 1 242 ? -3.260 1.850 -15.940 1.00 92.56 242 ILE A CA 1
ATOM 1942 C C . ILE A 1 242 ? -1.881 1.448 -16.461 1.00 92.56 242 ILE A C 1
ATOM 1944 O O . ILE A 1 242 ? -1.319 2.113 -17.332 1.00 92.56 242 ILE A O 1
ATOM 1948 N N . VAL A 1 243 ? -1.347 0.357 -15.924 1.00 93.75 243 VAL A N 1
ATOM 1949 C CA . VAL A 1 243 ? -0.068 -0.235 -16.306 1.00 93.75 243 VAL A CA 1
ATOM 1950 C C . VAL A 1 243 ? -0.336 -1.656 -16.776 1.00 93.75 243 VAL A C 1
ATOM 1952 O O . VAL A 1 243 ? -0.672 -2.529 -15.978 1.00 93.75 243 VAL A O 1
ATOM 1955 N N . ASP A 1 244 ? -0.185 -1.883 -18.075 1.00 95.56 244 ASP A N 1
ATOM 1956 C CA . ASP A 1 244 ? -0.435 -3.180 -18.702 1.00 95.56 244 ASP A CA 1
ATOM 1957 C C . ASP A 1 244 ? 0.887 -3.885 -19.024 1.00 95.56 244 ASP A C 1
ATOM 1959 O O . ASP A 1 244 ? 1.754 -3.315 -19.701 1.00 95.56 244 ASP A O 1
ATOM 1963 N N . LEU A 1 245 ? 1.041 -5.125 -18.548 1.00 95.69 245 LEU A N 1
ATOM 1964 C CA . LEU A 1 245 ? 2.215 -5.951 -18.826 1.00 95.69 245 LEU A CA 1
ATOM 1965 C C . LEU A 1 245 ? 2.402 -6.221 -20.320 1.00 95.69 245 LEU A C 1
ATOM 1967 O O . LEU A 1 245 ? 3.543 -6.355 -20.764 1.00 95.69 245 LEU A O 1
ATOM 1971 N N . ALA A 1 246 ? 1.321 -6.271 -21.104 1.00 96.31 246 ALA A N 1
ATOM 1972 C CA . ALA A 1 246 ? 1.397 -6.457 -22.552 1.00 96.31 246 ALA A CA 1
ATOM 1973 C C . ALA A 1 246 ? 2.215 -5.348 -23.238 1.00 96.31 246 ALA A C 1
ATOM 1975 O O . ALA A 1 246 ? 2.810 -5.579 -24.287 1.00 96.31 246 ALA A O 1
ATOM 1976 N N . ASN A 1 247 ? 2.308 -4.171 -22.610 1.00 95.12 247 ASN A N 1
ATOM 1977 C CA . ASN A 1 247 ? 3.008 -2.995 -23.124 1.00 95.12 247 ASN A CA 1
ATOM 1978 C C . ASN A 1 247 ? 4.337 -2.716 -22.403 1.00 95.12 247 ASN A C 1
ATOM 1980 O O . ASN A 1 247 ? 4.847 -1.601 -22.480 1.00 95.12 247 ASN A O 1
ATOM 1984 N N . VAL A 1 248 ? 4.905 -3.698 -21.694 1.00 94.81 248 VAL A N 1
ATOM 1985 C CA . VAL A 1 248 ? 6.114 -3.515 -20.868 1.00 94.81 248 VAL A CA 1
ATOM 1986 C C . VAL A 1 248 ? 7.319 -2.949 -21.625 1.00 94.81 248 VAL A C 1
ATOM 1988 O O . VAL A 1 248 ? 8.085 -2.175 -21.062 1.00 94.81 248 VAL A O 1
ATOM 1991 N N . GLU A 1 249 ? 7.466 -3.266 -22.910 1.00 94.12 249 GLU A N 1
ATOM 1992 C CA . GLU A 1 249 ? 8.549 -2.750 -23.763 1.00 94.12 249 GLU A CA 1
ATOM 1993 C C . GLU A 1 249 ? 8.435 -1.235 -24.002 1.00 94.12 249 GLU A C 1
ATOM 1995 O O . GLU A 1 249 ? 9.438 -0.566 -24.242 1.00 94.12 249 GLU A O 1
ATOM 2000 N N . ASN A 1 250 ? 7.225 -0.685 -23.859 1.00 92.12 250 ASN A N 1
ATOM 2001 C CA . ASN A 1 250 ? 6.920 0.734 -24.031 1.00 92.12 250 ASN A CA 1
ATOM 2002 C C . ASN A 1 250 ? 6.925 1.515 -22.710 1.00 92.12 250 ASN A C 1
ATOM 2004 O O . ASN A 1 250 ? 6.675 2.722 -22.713 1.00 92.12 250 ASN A O 1
ATOM 2008 N N . TRP A 1 251 ? 7.164 0.866 -21.565 1.00 91.00 251 TRP A N 1
ATOM 2009 C CA . TRP A 1 251 ? 7.243 1.593 -20.300 1.00 91.00 251 TRP A CA 1
ATOM 2010 C C . TRP A 1 251 ? 8.449 2.543 -20.321 1.00 91.00 251 TRP A C 1
ATOM 2012 O O . TRP A 1 251 ? 9.527 2.126 -20.756 1.00 91.00 251 TRP A O 1
ATOM 2022 N N . PRO A 1 252 ? 8.325 3.794 -19.830 1.00 88.31 252 PRO A N 1
ATOM 2023 C CA . PRO A 1 252 ? 9.378 4.800 -19.968 1.00 88.31 252 PRO A CA 1
ATOM 2024 C C . PRO A 1 252 ? 10.758 4.310 -19.509 1.00 88.31 252 PRO A C 1
ATOM 2026 O O . PRO A 1 252 ? 11.711 4.336 -20.281 1.00 88.31 252 PRO A O 1
ATOM 2029 N N . VAL A 1 253 ? 10.857 3.744 -18.304 1.00 84.56 253 VAL A N 1
ATOM 2030 C CA . VAL A 1 253 ? 12.128 3.211 -17.776 1.00 84.56 253 VAL A CA 1
ATOM 2031 C C . VAL A 1 253 ? 12.667 1.995 -18.533 1.00 84.56 253 VAL A C 1
ATOM 2033 O O . VAL A 1 253 ? 13.874 1.773 -18.513 1.00 84.56 253 VAL A O 1
ATOM 2036 N N . VAL A 1 254 ? 11.814 1.203 -19.187 1.00 88.25 254 VAL A N 1
ATOM 2037 C CA . VAL A 1 254 ? 12.247 0.042 -19.983 1.00 88.25 254 VAL A CA 1
ATOM 2038 C C . VAL A 1 254 ? 12.760 0.516 -21.338 1.00 88.25 254 VAL A C 1
ATOM 2040 O O . VAL A 1 254 ? 13.880 0.194 -21.721 1.00 88.25 254 VAL A O 1
ATOM 2043 N N . SER A 1 255 ? 11.990 1.363 -22.024 1.00 88.50 255 SER A N 1
ATOM 2044 C CA . SER A 1 255 ? 12.371 1.931 -23.323 1.00 88.50 255 SER A CA 1
ATOM 2045 C C . SER A 1 255 ? 13.630 2.810 -23.257 1.00 88.50 255 SER A C 1
ATOM 2047 O O . SER A 1 255 ? 14.402 2.857 -24.212 1.00 88.50 255 SER A O 1
ATOM 2049 N N . GLU A 1 256 ? 13.886 3.463 -22.117 1.00 84.75 256 GLU A N 1
ATOM 2050 C CA . GLU A 1 256 ? 15.109 4.235 -21.861 1.00 84.75 256 GLU A CA 1
ATOM 2051 C C . GLU A 1 256 ? 16.296 3.373 -21.383 1.00 84.75 256 GLU A C 1
ATOM 2053 O O . GLU A 1 256 ? 17.369 3.912 -21.106 1.00 84.75 256 GLU A O 1
ATOM 2058 N N . GLY A 1 257 ? 16.121 2.053 -21.245 1.00 83.88 257 GLY A N 1
ATOM 2059 C CA . GLY A 1 257 ? 17.166 1.123 -20.805 1.00 83.88 257 GLY A CA 1
ATOM 2060 C C . GLY A 1 257 ? 17.563 1.251 -19.330 1.00 83.88 257 GLY A C 1
ATOM 2061 O O . GLY A 1 257 ? 18.606 0.737 -18.934 1.00 83.88 257 GLY A O 1
ATOM 2062 N N . VAL A 1 258 ? 16.758 1.933 -18.504 1.00 82.62 258 VAL A N 1
ATOM 2063 C CA . VAL A 1 258 ? 16.959 2.002 -17.042 1.00 82.62 258 VAL A CA 1
ATOM 2064 C C . VAL A 1 258 ? 16.654 0.649 -16.403 1.00 82.62 258 VAL A C 1
ATOM 2066 O O . VAL A 1 258 ? 17.332 0.237 -15.467 1.00 82.62 258 VAL A O 1
ATOM 2069 N N . TYR A 1 259 ? 15.643 -0.047 -16.921 1.00 83.44 259 TYR A N 1
ATOM 2070 C CA . TYR A 1 259 ? 15.337 -1.424 -16.568 1.00 83.44 259 TYR A CA 1
ATOM 2071 C C . TYR A 1 259 ? 15.573 -2.344 -17.758 1.00 83.44 259 TYR A C 1
ATOM 2073 O O . TYR A 1 259 ? 15.093 -2.085 -18.860 1.00 83.44 259 TYR A O 1
ATOM 2081 N N . ASP A 1 260 ? 16.221 -3.476 -17.496 1.00 87.88 260 ASP A N 1
ATOM 2082 C CA . ASP A 1 260 ? 16.128 -4.623 -18.387 1.00 87.88 260 ASP A CA 1
ATOM 2083 C C . ASP A 1 260 ? 14.675 -5.132 -18.446 1.00 87.88 260 ASP A C 1
ATOM 2085 O O . ASP A 1 260 ? 13.949 -5.159 -17.444 1.00 87.88 260 ASP A O 1
ATOM 2089 N N . LEU A 1 261 ? 14.258 -5.559 -19.637 1.00 88.44 261 LEU A N 1
ATOM 2090 C CA . LEU A 1 261 ? 12.902 -6.015 -19.918 1.00 88.44 261 LEU A CA 1
ATOM 2091 C C . LEU A 1 261 ? 12.487 -7.210 -19.044 1.00 88.44 261 LEU A C 1
ATOM 2093 O O . LEU A 1 261 ? 11.358 -7.264 -18.549 1.00 88.44 261 LEU A O 1
ATOM 2097 N N . HIS A 1 262 ? 13.385 -8.174 -18.834 1.00 88.62 262 HIS A N 1
ATOM 2098 C CA . HIS A 1 262 ? 13.113 -9.335 -17.992 1.00 88.62 262 HIS A CA 1
ATOM 2099 C C . HIS A 1 262 ? 12.975 -8.924 -16.519 1.00 88.62 262 HIS A C 1
ATOM 2101 O O . HIS A 1 262 ? 12.056 -9.382 -15.834 1.00 88.62 262 HIS A O 1
ATOM 2107 N N . VAL A 1 263 ? 13.814 -7.998 -16.045 1.00 85.06 263 VAL A N 1
ATOM 2108 C CA . VAL A 1 263 ? 13.724 -7.449 -14.681 1.00 85.06 263 VAL A CA 1
ATOM 2109 C C . VAL A 1 263 ? 12.408 -6.701 -14.463 1.00 85.06 263 VAL A C 1
ATOM 2111 O O . VAL A 1 263 ? 11.732 -6.940 -13.460 1.00 85.06 263 VAL A O 1
ATOM 2114 N N . ALA A 1 264 ? 12.001 -5.847 -15.405 1.00 91.06 264 ALA A N 1
ATOM 2115 C CA . ALA A 1 264 ? 10.732 -5.122 -15.339 1.00 91.06 264 ALA A CA 1
ATOM 2116 C C . ALA A 1 264 ? 9.531 -6.076 -15.249 1.00 91.06 264 ALA A C 1
ATOM 2118 O O . ALA A 1 264 ? 8.685 -5.924 -14.362 1.00 91.06 264 ALA A O 1
ATOM 2119 N N . ARG A 1 265 ? 9.499 -7.111 -16.105 1.00 93.31 265 ARG A N 1
ATOM 2120 C CA . ARG A 1 265 ? 8.470 -8.165 -16.064 1.00 93.31 265 ARG A CA 1
ATOM 2121 C C . ARG A 1 265 ? 8.447 -8.868 -14.708 1.00 93.31 265 ARG A C 1
ATOM 2123 O O . ARG A 1 265 ? 7.376 -9.066 -14.140 1.00 93.31 265 ARG A O 1
ATOM 2130 N N . ARG A 1 266 ? 9.614 -9.215 -14.160 1.00 90.06 266 ARG A N 1
ATOM 2131 C CA . ARG A 1 266 ? 9.723 -9.903 -12.868 1.00 90.06 266 ARG A CA 1
ATOM 2132 C C . ARG A 1 266 ? 9.199 -9.057 -11.706 1.00 90.06 266 ARG A C 1
ATOM 2134 O O . ARG A 1 266 ? 8.428 -9.559 -10.889 1.00 90.06 266 ARG A O 1
ATOM 2141 N N . VAL A 1 267 ? 9.597 -7.786 -11.637 1.00 90.12 267 VAL A N 1
ATOM 2142 C CA . VAL A 1 267 ? 9.110 -6.834 -10.624 1.00 90.12 267 VAL A CA 1
ATOM 2143 C C . VAL A 1 267 ? 7.595 -6.681 -10.720 1.00 90.12 267 VAL A C 1
ATOM 2145 O O . VAL A 1 267 ? 6.913 -6.771 -9.705 1.00 90.12 267 VAL A O 1
ATOM 2148 N N . PHE A 1 268 ? 7.051 -6.535 -11.929 1.00 93.94 268 PHE A N 1
ATOM 2149 C CA . PHE A 1 268 ? 5.609 -6.430 -12.133 1.00 93.94 268 PHE A CA 1
ATOM 2150 C C . PHE A 1 268 ? 4.858 -7.688 -11.677 1.00 93.94 268 PHE A C 1
ATOM 2152 O O . PHE A 1 268 ? 3.928 -7.604 -10.875 1.00 93.94 268 PHE A O 1
ATOM 2159 N N . LYS A 1 269 ? 5.298 -8.876 -12.116 1.00 92.94 269 LYS A N 1
ATOM 2160 C CA . LYS A 1 269 ? 4.665 -10.154 -11.749 1.00 92.94 269 LYS A CA 1
ATOM 2161 C C . LYS A 1 269 ? 4.676 -10.409 -10.241 1.00 92.94 269 LYS A C 1
ATOM 2163 O O . LYS A 1 269 ? 3.811 -11.130 -9.744 1.00 92.94 269 LYS A O 1
ATOM 2168 N 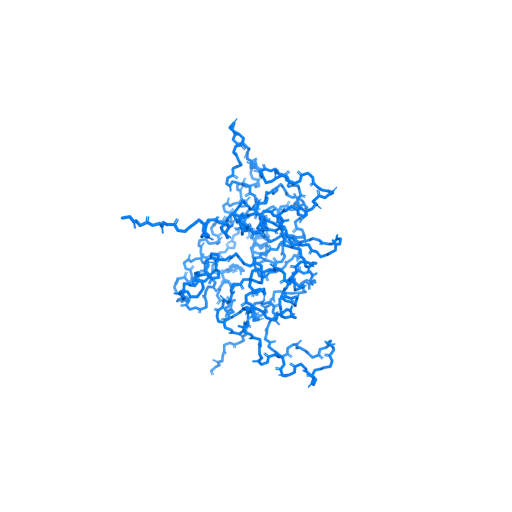N . ARG A 1 270 ? 5.584 -9.784 -9.480 1.00 90.44 270 ARG A N 1
ATOM 2169 C CA . ARG A 1 270 ? 5.587 -9.899 -8.016 1.00 90.44 270 ARG A CA 1
ATOM 2170 C C . ARG A 1 270 ? 4.289 -9.406 -7.370 1.00 90.44 270 ARG A C 1
ATOM 2172 O O . ARG A 1 270 ? 3.878 -9.990 -6.371 1.00 90.44 270 ARG A O 1
ATOM 2179 N N . TYR A 1 271 ? 3.619 -8.412 -7.953 1.00 92.75 271 TYR A N 1
ATOM 2180 C CA . TYR A 1 271 ? 2.337 -7.890 -7.457 1.00 92.75 271 TYR A CA 1
ATOM 2181 C C . TYR A 1 271 ? 1.178 -8.880 -7.662 1.00 92.75 271 TYR A C 1
ATOM 2183 O O . TYR A 1 271 ? 0.141 -8.772 -7.014 1.00 92.75 271 TYR A O 1
ATOM 2191 N N . PHE A 1 272 ? 1.347 -9.876 -8.531 1.00 92.19 272 PHE A N 1
ATOM 2192 C CA . PHE A 1 272 ? 0.330 -10.891 -8.806 1.00 92.19 272 PHE A CA 1
ATOM 2193 C C . PHE A 1 272 ? 0.548 -12.181 -8.009 1.00 92.19 272 PHE A C 1
ATOM 2195 O O . PHE A 1 272 ? -0.399 -12.948 -7.826 1.00 92.19 272 PHE A O 1
ATOM 2202 N N . ALA A 1 273 ? 1.760 -12.402 -7.492 1.00 86.31 273 ALA A N 1
ATOM 2203 C CA . ALA A 1 273 ? 2.086 -13.550 -6.655 1.00 86.31 273 ALA A CA 1
ATOM 2204 C C . ALA A 1 273 ? 1.388 -13.470 -5.286 1.00 86.31 273 ALA A C 1
ATOM 2206 O O . ALA A 1 273 ? 1.353 -12.411 -4.659 1.00 86.31 273 ALA A O 1
ATOM 2207 N N . ARG A 1 274 ? 0.879 -14.604 -4.782 1.00 70.25 274 ARG A N 1
ATOM 2208 C CA . ARG A 1 274 ? 0.315 -14.676 -3.424 1.00 70.25 274 ARG A CA 1
ATOM 2209 C C . ARG A 1 274 ? 1.389 -14.331 -2.393 1.00 70.25 274 ARG A C 1
ATOM 2211 O O . ARG A 1 274 ? 2.486 -14.887 -2.426 1.00 70.25 274 ARG A O 1
ATOM 2218 N N . GLN A 1 275 ? 1.071 -13.438 -1.461 1.00 63.59 275 GLN A N 1
ATOM 2219 C CA . GLN A 1 275 ? 1.919 -13.211 -0.298 1.00 63.59 275 GLN A CA 1
ATOM 2220 C C . GLN A 1 275 ? 1.575 -14.228 0.788 1.00 63.59 275 GLN A C 1
ATOM 2222 O O . GLN A 1 275 ? 0.440 -14.301 1.247 1.00 63.59 275 GLN A O 1
ATOM 2227 N N . THR A 1 276 ? 2.550 -15.041 1.184 1.00 51.91 276 THR A N 1
ATOM 2228 C CA . THR A 1 276 ? 2.377 -16.054 2.236 1.00 51.91 276 THR A CA 1
ATOM 2229 C C . THR A 1 276 ? 2.819 -15.557 3.614 1.00 51.91 276 THR A C 1
ATOM 2231 O O . THR A 1 276 ? 2.494 -16.190 4.614 1.00 51.91 276 THR A O 1
ATOM 2234 N N . SER A 1 277 ? 3.534 -14.426 3.703 1.00 52.66 277 SER A N 1
ATOM 2235 C CA . SER A 1 277 ? 3.915 -13.772 4.964 1.00 52.66 277 SER A CA 1
ATOM 2236 C C . SER A 1 277 ? 4.519 -12.377 4.731 1.00 52.66 277 SER A C 1
ATOM 2238 O O . SER A 1 277 ? 4.963 -12.071 3.623 1.00 52.66 277 SER A O 1
ATOM 2240 N N . ILE A 1 278 ? 4.551 -11.542 5.783 1.00 55.38 278 ILE A N 1
ATOM 2241 C CA . ILE A 1 278 ? 5.354 -10.305 5.806 1.00 55.38 278 ILE A CA 1
ATOM 2242 C C . ILE A 1 278 ? 6.819 -10.707 5.589 1.00 55.38 278 ILE A C 1
ATOM 2244 O O . ILE A 1 278 ? 7.281 -11.592 6.317 1.00 55.38 278 ILE A O 1
ATOM 2248 N N . PRO A 1 279 ? 7.567 -10.071 4.665 1.00 53.25 279 PRO A N 1
ATOM 2249 C CA . PRO A 1 279 ? 9.005 -10.286 4.567 1.00 53.25 279 PRO A CA 1
ATOM 2250 C C . PRO A 1 279 ? 9.642 -10.061 5.941 1.00 53.25 279 PRO A C 1
ATOM 2252 O O . PRO A 1 279 ? 9.534 -8.970 6.510 1.00 53.25 279 PRO A O 1
ATOM 2255 N N . ARG A 1 280 ? 10.253 -11.104 6.514 1.00 43.81 280 ARG A N 1
ATOM 2256 C CA . ARG A 1 280 ? 10.950 -10.957 7.792 1.00 43.81 280 ARG A CA 1
ATOM 2257 C C . ARG A 1 280 ? 12.175 -10.072 7.563 1.00 43.81 280 ARG A C 1
ATOM 2259 O O . ARG A 1 280 ? 12.917 -10.313 6.611 1.00 43.81 280 ARG A O 1
ATOM 2266 N N . PRO A 1 281 ? 12.399 -9.060 8.406 1.00 43.00 281 PRO A N 1
ATOM 2267 C CA . PRO A 1 281 ? 13.613 -8.277 8.319 1.00 43.00 281 PRO A CA 1
ATOM 2268 C C . PRO A 1 281 ? 14.824 -9.151 8.635 1.00 43.00 281 PRO A C 1
ATOM 2270 O O . PRO A 1 281 ? 14.741 -10.104 9.414 1.00 43.00 281 PRO A O 1
ATOM 2273 N N . ALA A 1 282 ? 15.943 -8.832 7.991 1.00 39.75 282 ALA A N 1
ATOM 2274 C CA . ALA A 1 282 ? 17.198 -9.519 8.232 1.00 39.75 282 ALA A CA 1
ATOM 2275 C C . ALA A 1 282 ? 17.618 -9.348 9.702 1.00 39.75 282 ALA A C 1
ATOM 2277 O O . ALA A 1 282 ? 17.457 -8.251 10.247 1.00 39.75 282 ALA A O 1
ATOM 2278 N N . PRO A 1 283 ? 18.180 -10.384 10.348 1.00 31.81 283 PRO A N 1
ATOM 2279 C CA . PRO A 1 283 ? 18.832 -10.194 11.633 1.00 31.81 283 PRO A CA 1
ATOM 2280 C C . PRO A 1 283 ? 19.942 -9.148 11.474 1.00 31.81 283 PRO A C 1
ATOM 2282 O O . PRO A 1 283 ? 20.720 -9.191 10.518 1.00 31.81 283 PRO A O 1
ATOM 2285 N N . ILE A 1 284 ? 19.992 -8.188 12.398 1.00 31.44 284 ILE A N 1
ATOM 2286 C CA . ILE A 1 284 ? 21.075 -7.204 12.455 1.00 31.44 284 ILE A CA 1
ATOM 2287 C C . ILE A 1 284 ? 22.380 -7.994 12.652 1.00 31.44 284 ILE A C 1
ATOM 2289 O O . ILE A 1 284 ? 22.429 -8.808 13.579 1.00 31.44 284 ILE A O 1
ATOM 2293 N N . PRO A 1 285 ? 23.413 -7.807 11.808 1.00 30.84 285 PRO A N 1
ATOM 2294 C CA . PRO A 1 285 ? 24.714 -8.416 12.050 1.00 30.84 285 PRO A CA 1
ATOM 2295 C C . PRO A 1 285 ? 25.217 -7.982 13.430 1.00 30.84 285 PRO A C 1
ATOM 2297 O O . PRO A 1 285 ? 25.277 -6.782 13.704 1.00 30.84 285 PRO A O 1
ATOM 2300 N N . SER A 1 286 ? 25.507 -8.961 14.288 1.00 38.41 286 SER A N 1
ATOM 2301 C CA . SER A 1 286 ? 26.124 -8.769 15.606 1.00 38.41 286 SER A CA 1
ATOM 2302 C C . SER A 1 286 ? 27.510 -8.152 15.504 1.00 38.41 286 SER A C 1
ATOM 2304 O O . SER A 1 286 ? 28.261 -8.626 14.618 1.00 38.41 286 SER A O 1
#

Radius of gyration: 21.14 Å; chains: 1; bounding box: 47×62×68 Å

pLDDT: mean 76.23, std 22.27, range [25.23, 98.62]

Sequence (286 aa):
MYSWSREYTSSLIDRALWIAGLYLVRVADFDTVLGSQFRVPINKCLNGYAIDFDANGSNPQVAFLRQYISDPSVRYEESLIRRFMADFRPRNLQEVLFGQQTDYEDDCKASQLQHYVSSLDITRPFLPMPWSTPSEISRYRQGLKALNGSLAPDLSPSIVEQESRKEYERLIATYESIKKIGYKPNIASDGALDSRFIQVVMLRDHEDERFIVMSGHHRLAALSALGWTQVPAILVANGLPIVDLANVENWPVVSEGVYDLHVARRVFKRYFARQTSIPRPAPIPS